Protein AF-0000000069438037 (afdb_homodimer)

Organism: Mycobacteroides abscessus (strain ATCC 19977 / DSM 44196 / CCUG 20993 / CIP 104536 / JCM 13569 / NCTC 13031 / TMC 1543 / L948) (NCBI:txid561007)

Solvent-accessible surface area (backbone atoms only — not comparable to full-atom values): 16431 Å² total; per-residue (Å²): 103,78,46,82,30,70,74,42,92,82,50,77,79,61,79,45,65,60,56,28,19,25,34,48,41,47,54,96,85,61,23,38,46,33,33,23,32,57,89,77,62,33,44,37,61,40,42,45,70,56,54,90,79,44,31,59,65,50,34,21,38,50,28,32,30,61,48,34,34,32,39,51,43,81,75,47,63,47,28,39,40,18,44,48,49,29,33,38,37,36,75,87,68,52,21,30,26,41,33,34,38,35,28,35,38,43,72,76,47,70,55,85,43,71,33,93,63,35,75,45,73,44,78,36,51,71,86,54,51,82,77,49,62,47,53,68,73,55,49,50,54,53,48,52,52,75,61,64,60,88,60,52,46,81,68,104,78,47,82,32,70,74,44,93,82,50,77,78,61,79,45,64,57,54,26,21,26,35,48,41,48,54,97,85,63,23,38,46,33,33,21,32,58,89,77,63,32,42,37,60,40,42,44,70,55,54,89,77,44,32,60,65,52,32,21,39,51,28,32,30,63,48,33,35,32,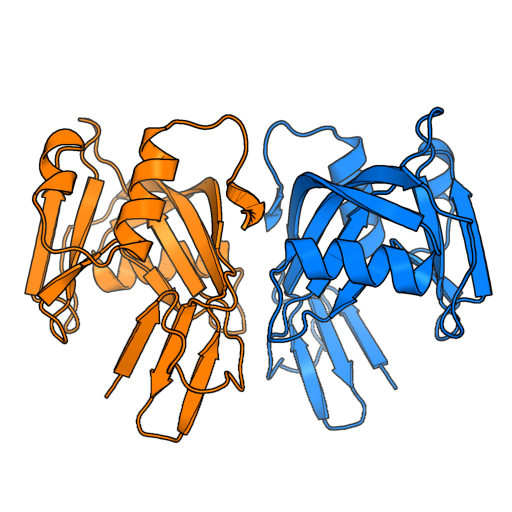40,52,43,82,75,47,62,46,28,38,44,17,43,50,50,29,33,39,36,36,74,88,68,51,22,30,24,41,32,36,36,35,29,34,39,43,72,76,47,69,54,85,43,71,32,92,62,36,75,45,73,44,79,35,52,71,86,54,53,81,76,50,62,48,54,68,72,57,50,51,52,53,48,54,50,74,63,64,60,88,58,51,45,81,62

Radius of gyration: 20.23 Å; Cα contacts (8 Å, |Δi|>4): 769; chains: 2; bounding box: 41×58×48 Å

Nearest PDB structures (foldseek):
  6m72-assembly1_A  TM=8.713E-01  e=3.059E-10  Mycolicibacterium smegmatis MC2 155
  5gg7-assembly1_A  TM=8.720E-01  e=6.846E-10  Mycolicibacterium smegmatis MC2 155
  5gg5-assembly1_A  TM=8.403E-01  e=1.085E-09  Mycolicibacterium smegmatis MC2 155
  3smd-assembly1_A  TM=8.538E-01  e=2.570E-08  Bacillus thuringiensis str. Al Hakam
  7sp3-assembly1_A  TM=7.487E-01  e=4.833E-06  Escherichia coli

pLDDT: mean 96.43, std 3.08, range [78.75, 98.94]

Secondary structure (DSSP, 8-state):
-EEEEES-TTPPPP-EE--EEEEE-B-TT-PEEEEEETTT--EE-SEEEPPTTS-HHHHHHHHHHHHH-EEEEEEEEEEEE--TTEEEEETTS-EEEP-EEEEEEEEEEE-----TTEEEEEEE-HHHHTTS-B-HHHHHHHHHHHTT-SS-EE-/-EEEEES-TTPPPP-EE--EEEEEEB-TT-PEEEEEETTT--EE-SEEEPPTTS-HHHHHHHHHHHHH-EEEEEEEEEEEE--TTEEEEETTS-EEEP-EEEEEEEEEEE-----TTEEEEEEE-HHHHTTS-B-HHHHHHHHHHHTT-SS-EE-

Structure (mmCIF, N/CA/C/O backbone):
data_AF-0000000069438037-model_v1
#
loop_
_entity.id
_entity.type
_entity.pdbx_description
1 polymer 'MutT/NUDIX-like protein'
#
loop_
_atom_site.group_PDB
_atom_site.id
_atom_site.type_symbol
_atom_site.label_atom_id
_atom_site.label_alt_id
_atom_site.label_comp_id
_atom_site.label_asym_id
_atom_site.label_entity_id
_atom_site.label_seq_id
_atom_site.pdbx_PDB_ins_code
_atom_site.Cartn_x
_atom_site.Cartn_y
_atom_site.Cartn_z
_atom_site.occupancy
_atom_site.B_iso_or_equiv
_atom_site.auth_seq_id
_atom_site.auth_comp_id
_atom_site.auth_asym_id
_atom_site.auth_atom_id
_atom_site.pdbx_PDB_model_num
ATOM 1 N N . MET A 1 1 ? -17.812 11.367 15.117 1 78.94 1 MET A N 1
ATOM 2 C CA . MET A 1 1 ? -16.703 11.281 16.047 1 78.94 1 MET A CA 1
ATOM 3 C C . MET A 1 1 ? -15.781 10.117 15.695 1 78.94 1 MET A C 1
ATOM 5 O O . MET A 1 1 ? -16.219 9.148 15.07 1 78.94 1 MET A O 1
ATOM 9 N N . ARG A 1 2 ? -14.555 10.352 15.859 1 86.69 2 ARG A N 1
ATOM 10 C CA . ARG A 1 2 ? -13.531 9.367 15.523 1 86.69 2 ARG A CA 1
ATOM 11 C C . ARG A 1 2 ? -12.664 9.039 16.734 1 86.69 2 ARG A C 1
ATOM 13 O O . ARG A 1 2 ? -12.242 9.938 17.469 1 86.69 2 ARG A O 1
ATOM 20 N N . THR A 1 3 ? -12.547 7.707 17.016 1 90.25 3 THR A N 1
ATOM 21 C CA . THR A 1 3 ? -11.703 7.25 18.109 1 90.25 3 THR A CA 1
ATOM 22 C C . THR A 1 3 ? -10.586 6.348 17.594 1 90.25 3 THR A C 1
ATOM 24 O O . THR A 1 3 ? -10.844 5.375 16.891 1 90.25 3 THR A O 1
ATOM 27 N N . ASP A 1 4 ? -9.359 6.645 17.969 1 92.31 4 ASP A N 1
ATOM 28 C CA . ASP A 1 4 ? -8.188 5.875 17.562 1 92.31 4 ASP A CA 1
ATOM 29 C C . ASP A 1 4 ? -7.785 4.879 18.656 1 92.31 4 ASP A C 1
ATOM 31 O O . ASP A 1 4 ? -7.633 5.25 19.812 1 92.31 4 ASP A O 1
ATOM 35 N N . TYR A 1 5 ? -7.656 3.631 18.281 1 94.38 5 TYR A N 1
ATOM 36 C CA . TYR A 1 5 ? -7.145 2.568 19.141 1 94.38 5 TYR A CA 1
ATOM 37 C C . TYR A 1 5 ? -5.824 2.023 18.609 1 94.38 5 TYR A C 1
ATOM 39 O O . TYR A 1 5 ? -5.77 1.508 17.484 1 94.38 5 TYR A O 1
ATOM 47 N N . TYR A 1 6 ? -4.855 2.18 19.344 1 94.81 6 TYR A N 1
ATOM 48 C CA . TYR A 1 6 ? -3.516 1.742 18.969 1 94.81 6 TYR A CA 1
ATOM 49 C C . TYR A 1 6 ? -2.99 0.687 19.922 1 94.81 6 TYR A C 1
ATOM 51 O O . TYR A 1 6 ? -2.629 1.003 21.062 1 94.81 6 TYR A O 1
ATOM 59 N N . ASN A 1 7 ? -2.953 -0.601 19.484 1 94.69 7 ASN A N 1
ATOM 60 C CA . ASN A 1 7 ? -2.557 -1.748 20.297 1 94.69 7 ASN A CA 1
ATOM 61 C C . ASN A 1 7 ? -3.348 -1.813 21.594 1 94.69 7 ASN A C 1
ATOM 63 O O . ASN A 1 7 ? -2.783 -2.09 22.656 1 94.69 7 ASN A O 1
ATOM 67 N N . ASP A 1 8 ? -4.578 -1.467 21.547 1 93.56 8 ASP A N 1
ATOM 68 C CA . ASP A 1 8 ? -5.527 -1.508 22.656 1 93.56 8 ASP A CA 1
ATOM 69 C C . ASP A 1 8 ? -6.312 -2.816 22.672 1 93.56 8 ASP A C 1
ATOM 71 O O . ASP A 1 8 ? -7.105 -3.074 21.75 1 93.56 8 ASP A O 1
ATOM 75 N N . PRO A 1 9 ? -6.109 -3.664 23.609 1 93.25 9 PRO A N 1
ATOM 76 C CA . PRO A 1 9 ? -6.793 -4.957 23.641 1 93.25 9 PRO A CA 1
ATOM 77 C C . PRO A 1 9 ? -8.312 -4.824 23.703 1 93.25 9 PRO A C 1
ATOM 79 O O . PRO A 1 9 ? -9.039 -5.789 23.438 1 93.25 9 PRO A O 1
ATOM 82 N N . ASN A 1 10 ? -8.828 -3.635 24.016 1 94.19 10 ASN A N 1
ATOM 83 C CA . ASN A 1 10 ? -10.266 -3.418 24.141 1 94.19 10 ASN A CA 1
ATOM 84 C C . ASN A 1 10 ? -10.836 -2.762 22.875 1 94.19 10 ASN A C 1
ATOM 86 O O . ASN A 1 10 ? -12 -2.377 22.859 1 94.19 10 ASN A O 1
ATOM 90 N N . ALA A 1 11 ? -9.969 -2.598 21.875 1 95.38 11 ALA A N 1
ATOM 91 C CA . ALA A 1 11 ? -10.43 -1.984 20.625 1 95.38 11 ALA A CA 1
ATOM 92 C C . ALA A 1 11 ? -11.539 -2.816 19.984 1 95.38 11 ALA A C 1
ATOM 94 O O . ALA A 1 11 ? -11.516 -4.047 20.047 1 95.38 11 ALA A O 1
ATOM 95 N N . PRO A 1 12 ? -12.492 -2.189 19.422 1 96.06 12 PRO A N 1
ATOM 96 C CA . PRO A 1 12 ? -13.5 -2.945 18.672 1 96.06 12 PRO A CA 1
ATOM 97 C C . PRO A 1 12 ? -12.906 -3.672 17.469 1 96.06 12 PRO A C 1
ATOM 99 O O . PRO A 1 12 ? -11.836 -3.295 16.984 1 96.06 12 PRO A O 1
ATOM 102 N N . ALA A 1 13 ? -13.641 -4.711 17.047 1 95.88 13 ALA A N 1
ATOM 103 C CA . ALA A 1 13 ? -13.195 -5.473 15.875 1 95.88 13 ALA A CA 1
ATOM 104 C C . ALA A 1 13 ? -13.344 -4.656 14.594 1 95.88 13 ALA A C 1
ATOM 106 O O . ALA A 1 13 ? -14.406 -4.078 14.344 1 95.88 13 ALA A O 1
ATOM 107 N N . PRO A 1 14 ? -12.273 -4.555 13.812 1 97.19 14 PRO A N 1
ATOM 108 C CA . PRO A 1 14 ? -12.414 -3.842 12.539 1 97.19 14 PRO A CA 1
ATOM 109 C C . PRO A 1 14 ? -13.352 -4.551 11.562 1 97.19 14 PRO A C 1
ATOM 111 O O . PRO A 1 14 ? -13.477 -5.777 11.602 1 97.19 14 PRO A O 1
ATOM 114 N N . ASN A 1 15 ? -14.031 -3.707 10.695 1 96.19 15 ASN A N 1
ATOM 115 C CA . ASN A 1 15 ? -14.922 -4.273 9.695 1 96.19 15 ASN A CA 1
ATOM 116 C C . ASN A 1 15 ? -14.656 -3.688 8.305 1 96.19 15 ASN A C 1
ATOM 118 O O . ASN A 1 15 ? -15.422 -3.924 7.371 1 96.19 15 ASN A O 1
ATOM 122 N N . SER A 1 16 ? -13.562 -2.891 8.211 1 95.88 16 SER A N 1
ATOM 123 C CA . SER A 1 16 ? -13.211 -2.314 6.922 1 95.88 16 SER A CA 1
ATOM 124 C C . SER A 1 16 ? -11.727 -1.951 6.867 1 95.88 16 SER A C 1
ATOM 126 O O . SER A 1 16 ? -11.07 -1.848 7.902 1 95.88 16 SER A O 1
ATOM 128 N N . VAL A 1 17 ? -11.227 -1.901 5.738 1 96.94 17 VAL A N 1
ATOM 129 C CA . VAL A 1 17 ? -9.883 -1.399 5.445 1 96.94 17 VAL A CA 1
ATOM 130 C C . VAL A 1 17 ? -9.953 -0.37 4.316 1 96.94 17 VAL A C 1
ATOM 132 O O . VAL A 1 17 ? -10.453 -0.666 3.229 1 96.94 17 VAL A O 1
ATOM 135 N N . VAL A 1 18 ? -9.531 0.828 4.621 1 95.38 18 VAL A N 1
ATOM 136 C CA . VAL A 1 18 ? -9.516 1.903 3.633 1 95.38 18 VAL A CA 1
ATOM 137 C C . VAL A 1 18 ? -8.094 2.459 3.502 1 95.38 18 VAL A C 1
ATOM 139 O O . VAL A 1 18 ? -7.559 3.031 4.453 1 95.38 18 VAL A O 1
ATOM 142 N N . PRO A 1 19 ? -7.512 2.291 2.279 1 98.31 19 PRO A N 1
ATOM 143 C CA . PRO A 1 19 ? -6.168 2.85 2.115 1 98.31 19 PRO A CA 1
ATOM 144 C C . PRO A 1 19 ? -6.133 4.367 2.275 1 98.31 19 PRO A C 1
ATOM 146 O O . PRO A 1 19 ? -7.098 5.051 1.916 1 98.31 19 PRO A O 1
ATOM 149 N N . SER A 1 20 ? -5.055 4.836 2.822 1 98.44 20 SER A N 1
ATOM 150 C CA . SER A 1 20 ? -4.773 6.262 2.934 1 98.44 20 SER A CA 1
ATOM 151 C C . SER A 1 20 ? -3.311 6.562 2.617 1 98.44 20 SER A C 1
ATOM 153 O O . SER A 1 20 ? -2.5 5.645 2.469 1 98.44 20 SER A O 1
ATOM 155 N N . ALA A 1 21 ? -3.02 7.797 2.428 1 98.75 21 ALA A N 1
ATOM 156 C CA . ALA A 1 21 ? -1.65 8.234 2.172 1 98.75 21 ALA A CA 1
ATOM 157 C C . ALA A 1 21 ? -1.307 9.469 3.002 1 98.75 21 ALA A C 1
ATOM 159 O O . ALA A 1 21 ? -2.18 10.289 3.303 1 98.75 21 ALA A O 1
ATOM 160 N N . SER A 1 22 ? -0.15 9.555 3.406 1 98.75 22 SER A N 1
ATOM 161 C CA . SER A 1 22 ? 0.453 10.742 4 1 98.75 22 SER A CA 1
ATOM 162 C C . SER A 1 22 ? 1.789 11.07 3.342 1 98.75 22 SER A C 1
ATOM 164 O O . SER A 1 22 ? 2.303 10.289 2.541 1 98.75 22 SER A O 1
ATOM 166 N N . ALA A 1 23 ? 2.326 12.227 3.664 1 98.88 23 ALA A N 1
ATOM 167 C CA . ALA A 1 23 ? 3.529 12.672 2.967 1 98.88 23 ALA A CA 1
ATOM 168 C C . ALA A 1 23 ? 4.465 13.414 3.912 1 98.88 23 ALA A C 1
ATOM 170 O O . ALA A 1 23 ? 4.02 14.227 4.73 1 98.88 23 ALA A O 1
ATOM 171 N N . ILE A 1 24 ? 5.703 13.102 3.799 1 98.88 24 ILE A N 1
ATOM 172 C CA . ILE A 1 24 ? 6.773 13.938 4.332 1 98.88 24 ILE A CA 1
ATOM 173 C C . ILE A 1 24 ? 7.074 15.07 3.359 1 98.88 24 ILE A C 1
ATOM 175 O O . ILE A 1 24 ? 7.406 14.828 2.197 1 98.88 24 ILE A O 1
ATOM 179 N N . VAL A 1 25 ? 6.902 16.25 3.773 1 98.88 25 VAL A N 1
ATOM 180 C CA . VAL A 1 25 ? 7.266 17.438 3.021 1 98.88 25 VAL A CA 1
ATOM 181 C C . VAL A 1 25 ? 8.375 18.188 3.748 1 98.88 25 VAL A C 1
ATOM 183 O O . VAL A 1 25 ? 8.227 18.562 4.914 1 98.88 25 VAL A O 1
ATOM 186 N N . THR A 1 26 ? 9.469 18.391 3.072 1 98.44 26 THR A N 1
ATOM 187 C CA . THR A 1 26 ? 10.609 19.047 3.711 1 98.44 26 THR A CA 1
ATOM 188 C C . THR A 1 26 ? 10.984 20.312 2.973 1 98.44 26 THR A C 1
ATOM 190 O O . THR A 1 26 ? 10.75 20.438 1.769 1 98.44 26 THR A O 1
ATOM 193 N N . ASP A 1 27 ? 11.484 21.281 3.717 1 97.38 27 ASP A N 1
ATOM 194 C CA . ASP A 1 27 ? 12.039 22.469 3.074 1 97.38 27 ASP A CA 1
ATOM 195 C C . ASP A 1 27 ? 13.547 22.328 2.881 1 97.38 27 ASP A C 1
ATOM 197 O O . ASP A 1 27 ? 14.117 21.25 3.107 1 97.38 27 ASP A O 1
ATOM 201 N N . GLU A 1 28 ? 14.156 23.391 2.465 1 95.81 28 GLU A N 1
ATOM 202 C CA . GLU A 1 28 ? 15.562 23.375 2.092 1 95.81 28 GLU A CA 1
ATOM 203 C C . GLU A 1 28 ? 16.453 23.156 3.314 1 95.81 28 GLU A C 1
ATOM 205 O O . GLU A 1 28 ? 17.609 22.734 3.184 1 95.81 28 GLU A O 1
ATOM 210 N N . GLN A 1 29 ? 15.938 23.438 4.48 1 96.06 29 GLN A N 1
ATOM 211 C CA . GLN A 1 29 ? 16.719 23.297 5.707 1 96.06 29 GLN A CA 1
ATOM 212 C C . GLN A 1 29 ? 16.5 21.938 6.348 1 96.06 29 GLN A C 1
ATOM 214 O O . GLN A 1 29 ? 17.078 21.641 7.406 1 96.06 29 GLN A O 1
ATOM 219 N N . GLY A 1 30 ? 15.656 21.109 5.734 1 96.25 30 GLY A N 1
ATOM 220 C CA . GLY A 1 30 ? 15.406 19.781 6.27 1 96.25 30 GLY A CA 1
ATOM 221 C C . GLY A 1 30 ? 14.297 19.766 7.305 1 96.25 30 GLY A C 1
ATOM 222 O O . GLY A 1 30 ? 14.07 18.734 7.953 1 96.25 30 GLY A O 1
ATOM 223 N N . ARG A 1 31 ? 13.57 20.891 7.508 1 98.5 31 ARG A N 1
ATOM 224 C CA . ARG A 1 31 ? 12.422 20.891 8.406 1 98.5 31 ARG A CA 1
ATOM 225 C C . ARG A 1 31 ? 11.234 20.172 7.773 1 98.5 31 ARG A C 1
ATOM 227 O O . ARG A 1 31 ? 11.062 20.219 6.555 1 98.5 31 ARG A O 1
ATOM 234 N N . ILE A 1 32 ? 10.461 19.547 8.625 1 98.81 32 ILE A N 1
ATOM 235 C CA . ILE A 1 32 ? 9.312 18.766 8.18 1 98.81 32 ILE A CA 1
ATOM 236 C C . ILE A 1 32 ? 8.031 19.578 8.391 1 98.81 32 ILE A C 1
ATOM 238 O O . ILE A 1 32 ? 7.82 20.141 9.469 1 98.81 32 ILE A O 1
ATOM 242 N N . LEU A 1 33 ? 7.191 19.641 7.352 1 98.81 33 LEU A N 1
ATOM 243 C CA . LEU A 1 33 ? 5.914 20.344 7.449 1 98.81 33 LEU A CA 1
ATOM 244 C C . LEU A 1 33 ? 4.895 19.516 8.219 1 98.81 33 LEU A C 1
ATOM 246 O O . LEU A 1 33 ? 4.625 18.359 7.852 1 98.81 33 LEU A O 1
ATOM 250 N N . LEU A 1 34 ? 4.391 20.078 9.297 1 98.69 34 LEU A N 1
ATOM 251 C CA . LEU A 1 34 ? 3.348 19.438 10.102 1 98.69 34 LEU A CA 1
ATOM 252 C C . LEU A 1 34 ? 2.111 20.328 10.172 1 98.69 34 LEU A C 1
ATOM 254 O O . LEU A 1 34 ? 2.213 21.562 10.062 1 98.69 34 LEU A O 1
ATOM 258 N N . ILE A 1 35 ? 1.004 19.719 10.266 1 98.44 35 ILE A N 1
ATOM 259 C CA . ILE A 1 35 ? -0.249 20.422 10.5 1 98.44 35 ILE A CA 1
ATOM 260 C C . ILE A 1 35 ? -0.824 20.016 11.859 1 98.44 35 ILE A C 1
ATOM 262 O O . ILE A 1 35 ? -0.596 18.891 12.32 1 98.44 35 ILE A O 1
ATOM 266 N N . LYS A 1 36 ? -1.523 20.938 12.477 1 97.56 36 LYS A N 1
ATOM 267 C CA . LYS A 1 36 ? -2.24 20.656 13.719 1 97.56 36 LYS A CA 1
ATOM 268 C C . LYS A 1 36 ? -3.734 20.484 13.461 1 97.56 36 LYS A C 1
ATOM 270 O O . LYS A 1 36 ? -4.398 21.406 12.992 1 97.56 36 LYS A O 1
ATOM 275 N N . ARG A 1 37 ? -4.219 19.328 13.781 1 92.5 37 ARG A N 1
ATOM 276 C CA . ARG A 1 37 ? -5.605 19 13.461 1 92.5 37 ARG A CA 1
ATOM 277 C C . ARG A 1 37 ? -6.57 19.766 14.375 1 92.5 37 ARG A C 1
ATOM 279 O O . ARG A 1 37 ? -6.32 19.891 15.57 1 92.5 37 ARG A O 1
ATOM 286 N N . ARG A 1 38 ? -7.633 20.203 13.797 1 91 38 ARG A N 1
ATOM 287 C CA . ARG A 1 38 ? -8.641 20.953 14.547 1 91 38 ARG A CA 1
ATOM 288 C C . ARG A 1 38 ? -9.43 20.031 15.477 1 91 38 ARG A C 1
ATOM 290 O O . ARG A 1 38 ? -9.766 20.422 16.594 1 91 38 ARG A O 1
ATOM 297 N N . ASP A 1 39 ? -9.617 18.828 15.102 1 86.81 39 ASP A N 1
ATOM 298 C CA . ASP A 1 39 ? -10.539 17.938 15.812 1 86.81 39 ASP A CA 1
ATOM 299 C C . ASP A 1 39 ? -9.875 17.328 17.047 1 86.81 39 ASP A C 1
ATOM 301 O O . ASP A 1 39 ? -10.555 16.891 17.969 1 86.81 39 ASP A O 1
ATOM 305 N N . ASN A 1 40 ? -8.555 17.266 17.141 1 88.5 40 ASN A N 1
ATOM 306 C CA . ASN A 1 40 ? -7.938 16.625 18.312 1 88.5 40 ASN A CA 1
ATOM 307 C C . ASN A 1 40 ? -6.699 17.391 18.781 1 88.5 40 ASN A C 1
ATOM 309 O O . ASN A 1 40 ? -6.055 16.984 19.75 1 88.5 40 ASN A O 1
ATOM 313 N N . THR A 1 41 ? -6.18 18.328 18.016 1 92.06 41 THR A N 1
ATOM 314 C CA . THR A 1 41 ? -5.117 19.281 18.344 1 92.06 41 THR A CA 1
ATOM 315 C C . THR A 1 41 ? -3.75 18.609 18.25 1 92.06 41 THR A C 1
ATOM 317 O O . THR A 1 41 ? -2.768 19.125 18.781 1 92.06 41 THR A O 1
ATOM 320 N N . LEU A 1 42 ? -3.715 17.406 17.734 1 96.12 42 LEU A N 1
ATOM 321 C CA . LEU A 1 42 ? -2.441 16.719 17.562 1 96.12 42 LEU A CA 1
ATOM 322 C C . LEU A 1 42 ? -1.763 17.156 16.266 1 96.12 42 LEU A C 1
ATOM 324 O O . LEU A 1 42 ? -2.434 17.375 15.25 1 96.12 42 LEU A O 1
ATOM 328 N N . TRP A 1 43 ? -0.47 17.234 16.328 1 98.06 43 TRP A N 1
ATOM 329 C CA . TRP A 1 43 ? 0.331 17.453 15.133 1 98.06 43 TRP A CA 1
ATOM 330 C C . TRP A 1 43 ? 0.425 16.188 14.297 1 98.06 43 TRP A C 1
ATOM 332 O O . TRP A 1 43 ? 0.546 15.086 14.836 1 98.06 43 TRP A O 1
ATOM 342 N N . ALA A 1 44 ? 0.355 16.375 13.016 1 98 44 ALA A N 1
ATOM 343 C CA . ALA A 1 44 ? 0.397 15.234 12.102 1 98 44 ALA A CA 1
ATOM 344 C C . ALA A 1 44 ? 1.004 15.625 10.758 1 98 44 ALA A C 1
ATOM 346 O O . ALA A 1 44 ? 1.148 16.812 10.461 1 98 44 ALA A O 1
ATOM 347 N N . LEU A 1 45 ? 1.446 14.656 10.031 1 98.69 45 LEU A N 1
ATOM 348 C CA . LEU A 1 45 ? 1.776 14.836 8.617 1 98.69 45 LEU A CA 1
ATOM 349 C C . LEU A 1 45 ? 0.52 15.094 7.797 1 98.69 45 LEU A C 1
ATOM 351 O O . LEU A 1 45 ? -0.555 14.578 8.117 1 98.69 45 LEU A O 1
ATOM 355 N N . PRO A 1 46 ? 0.645 15.914 6.711 1 98.62 46 PRO A N 1
ATOM 356 C CA . PRO A 1 46 ? -0.499 15.984 5.797 1 98.62 46 PRO A CA 1
ATOM 357 C C . PRO A 1 46 ? -0.819 14.641 5.148 1 98.62 46 PRO A C 1
ATOM 359 O O . PRO A 1 46 ? 0.092 13.867 4.844 1 98.62 46 PRO A O 1
ATOM 362 N N . GLY A 1 47 ? -2.037 14.32 4.977 1 98 47 GLY A N 1
ATOM 363 C CA . GLY A 1 47 ? -2.498 13.07 4.398 1 98 47 GLY A CA 1
ATOM 364 C C . GLY A 1 47 ? -4 12.891 4.492 1 98 47 GLY A C 1
ATOM 365 O O . GLY A 1 47 ? -4.711 13.766 4.984 1 98 47 GLY A O 1
ATOM 366 N N . GLY A 1 48 ? -4.469 11.758 3.971 1 97.25 48 GLY A N 1
ATOM 367 C CA . GLY A 1 48 ? -5.898 11.484 3.977 1 97.25 48 GLY A CA 1
ATOM 368 C C . GLY A 1 48 ? -6.266 10.219 3.232 1 97.25 48 GLY A C 1
ATOM 369 O O . GLY A 1 48 ? -5.387 9.445 2.84 1 97.25 48 GLY A O 1
ATOM 370 N N . GLY A 1 49 ? -7.516 10.047 3.113 1 97.12 49 GLY A N 1
ATOM 371 C CA . GLY A 1 49 ? -8.039 8.828 2.508 1 97.12 49 GLY A CA 1
ATOM 372 C C . GLY A 1 49 ? -7.832 8.773 1.006 1 97.12 49 GLY A C 1
ATOM 373 O O . GLY A 1 49 ? -7.848 9.812 0.335 1 97.12 49 GLY A O 1
ATOM 374 N N . HIS A 1 50 ? -7.68 7.508 0.501 1 98.31 50 HIS A N 1
ATOM 375 C CA . HIS A 1 50 ? -7.562 7.242 -0.929 1 98.31 50 HIS A CA 1
ATOM 376 C C . HIS A 1 50 ? -8.906 7.41 -1.63 1 98.31 50 HIS A C 1
ATOM 378 O O . HIS A 1 50 ? -9.922 6.883 -1.166 1 98.31 50 HIS A O 1
ATOM 384 N N . ASP A 1 51 ? -8.945 8.188 -2.74 1 97.75 51 ASP A N 1
ATOM 385 C CA . ASP A 1 51 ? -10.148 8.305 -3.561 1 97.75 51 ASP A CA 1
ATOM 386 C C . ASP A 1 51 ? -10.078 7.371 -4.77 1 97.75 51 ASP A C 1
ATOM 388 O O . ASP A 1 51 ? -9.047 7.293 -5.441 1 97.75 51 ASP A O 1
ATOM 392 N N . ILE A 1 52 ? -11.141 6.734 -4.973 1 97.62 52 ILE A N 1
ATOM 393 C CA . ILE A 1 52 ? -11.242 5.973 -6.211 1 97.62 52 ILE A CA 1
ATOM 394 C C . ILE A 1 52 ? -11.008 6.891 -7.406 1 97.62 52 ILE A C 1
ATOM 396 O O . ILE A 1 52 ? -11.484 8.023 -7.434 1 97.62 52 ILE A O 1
ATOM 400 N N . GLY A 1 53 ? -10.258 6.391 -8.414 1 97.25 53 GLY A N 1
ATOM 401 C CA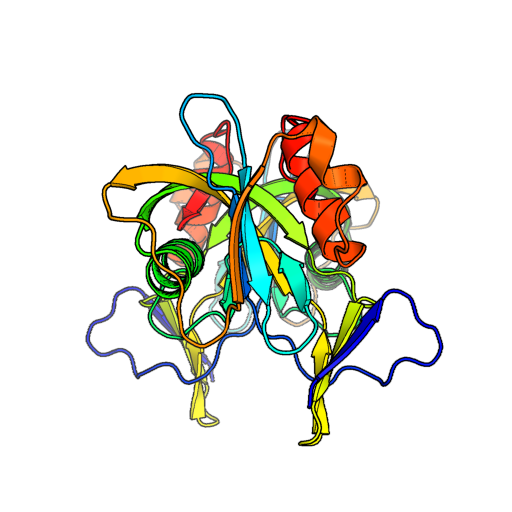 . GLY A 1 53 ? -10.008 7.176 -9.617 1 97.25 53 GLY A CA 1
ATOM 402 C C . GLY A 1 53 ? -8.617 7.781 -9.656 1 97.25 53 GLY A C 1
ATOM 403 O O . GLY A 1 53 ? -8.234 8.414 -10.641 1 97.25 53 GLY A O 1
ATOM 404 N N . GLU A 1 54 ? -7.844 7.566 -8.602 1 98.06 54 GLU A N 1
ATOM 405 C CA . GLU A 1 54 ? -6.477 8.078 -8.555 1 98.06 54 GLU A CA 1
ATOM 406 C C . GLU A 1 54 ? -5.5 7.008 -8.078 1 98.06 54 GLU A C 1
ATOM 408 O O . GLU A 1 54 ? -5.918 5.965 -7.566 1 98.06 54 GLU A O 1
ATOM 413 N N . THR A 1 55 ? -4.191 7.23 -8.297 1 98.44 55 THR A N 1
ATOM 414 C CA . THR A 1 55 ? -3.176 6.395 -7.668 1 98.44 55 THR A CA 1
ATOM 415 C C . THR A 1 55 ? -2.988 6.785 -6.207 1 98.44 55 THR A C 1
ATOM 417 O O . THR A 1 55 ? -3.377 7.883 -5.797 1 98.44 55 THR A O 1
ATOM 420 N N . ILE A 1 56 ? -2.4 5.895 -5.438 1 98.75 56 ILE A N 1
ATOM 421 C CA . ILE A 1 56 ? -2.16 6.199 -4.031 1 98.75 56 ILE A CA 1
ATOM 422 C C . ILE A 1 56 ? -1.119 7.312 -3.918 1 98.75 56 ILE A C 1
ATOM 424 O O . ILE A 1 56 ? -1.185 8.141 -3.006 1 98.75 56 ILE A O 1
ATOM 428 N N . ALA A 1 57 ? -0.193 7.402 -4.848 1 98.69 57 ALA A N 1
ATOM 429 C CA . ALA A 1 57 ? 0.759 8.508 -4.883 1 98.69 57 ALA A CA 1
ATOM 430 C C . ALA A 1 57 ? 0.051 9.836 -5.148 1 98.69 57 ALA A C 1
ATOM 432 O O . ALA A 1 57 ? 0.348 10.844 -4.504 1 98.69 57 ALA A O 1
ATOM 433 N N . ASP A 1 58 ? -0.917 9.82 -6.059 1 98.62 58 ASP A N 1
ATOM 434 C CA . ASP A 1 58 ? -1.693 11.023 -6.348 1 98.62 58 ASP A CA 1
ATOM 435 C C . ASP A 1 58 ? -2.521 11.445 -5.133 1 98.62 58 ASP A C 1
ATOM 437 O O . ASP A 1 58 ? -2.754 12.641 -4.918 1 98.62 58 ASP A O 1
ATOM 441 N N . THR A 1 59 ? -2.998 10.469 -4.367 1 98.81 59 THR A N 1
ATOM 442 C CA . THR A 1 59 ? -3.688 10.789 -3.123 1 98.81 59 THR A CA 1
ATOM 443 C C . THR A 1 59 ? -2.811 11.656 -2.227 1 98.81 59 THR A C 1
ATOM 445 O O . THR A 1 59 ? -3.262 12.688 -1.714 1 98.81 59 THR A O 1
ATOM 448 N N . ALA A 1 60 ? -1.545 11.266 -2.053 1 98.81 60 ALA A N 1
ATOM 449 C CA . ALA A 1 60 ? -0.62 12.023 -1.216 1 98.81 60 ALA A CA 1
ATOM 450 C C . ALA A 1 60 ? -0.451 13.453 -1.737 1 98.81 60 ALA A C 1
ATOM 452 O O . ALA A 1 60 ? -0.533 14.414 -0.97 1 98.81 60 ALA A O 1
ATOM 453 N N . VAL A 1 61 ? -0.278 13.539 -3.033 1 98.88 61 VAL A N 1
ATOM 454 C CA . VAL A 1 61 ? -0.053 14.828 -3.664 1 98.88 61 VAL A CA 1
ATOM 455 C C . VAL A 1 61 ? -1.284 15.719 -3.48 1 98.88 61 VAL A C 1
ATOM 457 O O . VAL A 1 61 ? -1.166 16.875 -3.092 1 98.88 61 VAL A O 1
ATOM 460 N N . ARG A 1 62 ? -2.459 15.18 -3.773 1 98.75 62 ARG A N 1
ATOM 461 C CA . ARG A 1 62 ? -3.707 15.922 -3.637 1 98.75 62 ARG A CA 1
ATOM 462 C C . ARG A 1 62 ? -3.916 16.375 -2.199 1 98.75 62 ARG A C 1
ATOM 464 O O . ARG A 1 62 ? -4.254 17.547 -1.955 1 98.75 62 ARG A O 1
ATOM 471 N N . GLU A 1 63 ? -3.732 15.492 -1.214 1 98.56 63 GLU A N 1
ATOM 472 C CA . GLU A 1 63 ? -3.951 15.812 0.193 1 98.56 63 GLU A CA 1
ATOM 473 C C . GLU A 1 63 ? -2.994 16.906 0.664 1 98.56 63 GLU A C 1
ATOM 475 O O . GLU A 1 63 ? -3.373 17.766 1.456 1 98.56 63 GLU A O 1
ATOM 480 N N . VAL A 1 64 ? -1.711 16.859 0.222 1 98.75 64 VAL A N 1
ATOM 481 C CA . VAL A 1 64 ? -0.758 17.906 0.576 1 98.75 64 VAL A CA 1
ATOM 482 C C . VAL A 1 64 ? -1.242 19.25 0.037 1 98.75 64 VAL A C 1
ATOM 484 O O . VAL A 1 64 ? -1.234 20.25 0.755 1 98.75 64 VAL A O 1
ATOM 487 N N . LYS A 1 65 ? -1.672 19.203 -1.222 1 98.75 65 LYS A N 1
ATOM 488 C CA . LYS A 1 65 ? -2.178 20.438 -1.817 1 98.75 65 LYS A CA 1
ATOM 489 C C . LYS A 1 65 ? -3.377 20.969 -1.039 1 98.75 65 LYS A C 1
ATOM 491 O O . LYS A 1 65 ? -3.424 22.156 -0.699 1 98.75 65 LYS A O 1
ATOM 496 N N . GLU A 1 66 ? -4.324 20.141 -0.737 1 98.38 66 GLU A N 1
ATOM 497 C CA . GLU A 1 66 ? -5.559 20.531 -0.062 1 98.38 66 GLU A CA 1
ATOM 498 C C . GLU A 1 66 ? -5.277 21.062 1.346 1 98.38 66 GLU A C 1
ATOM 500 O O . GLU A 1 66 ? -5.879 22.031 1.784 1 98.38 66 GLU A O 1
ATOM 505 N N . GLU A 1 67 ? -4.355 20.406 2.094 1 98.31 67 GLU A N 1
ATOM 506 C CA . GLU A 1 67 ? -4.191 20.672 3.521 1 98.31 67 GLU A CA 1
ATOM 507 C C . GLU A 1 67 ? -3.127 21.734 3.766 1 98.31 67 GLU A C 1
ATOM 509 O O . GLU A 1 67 ? -3.082 22.344 4.84 1 98.31 67 GLU A O 1
ATOM 514 N N . THR A 1 68 ? -2.193 22 2.729 1 98.5 68 THR A N 1
ATOM 515 C CA . THR A 1 68 ? -1.054 22.859 3.037 1 98.5 68 THR A CA 1
ATOM 516 C C . THR A 1 68 ? -0.865 23.922 1.957 1 98.5 68 THR A C 1
ATOM 518 O O . THR A 1 68 ? -0.113 24.875 2.145 1 98.5 68 THR A O 1
ATOM 521 N N . GLY A 1 69 ? -1.498 23.75 0.78 1 98.5 69 GLY A N 1
ATOM 522 C CA . GLY A 1 69 ? -1.348 24.672 -0.327 1 98.5 69 GLY A CA 1
ATOM 523 C C . GLY A 1 69 ? -0.137 24.375 -1.193 1 98.5 69 GLY A C 1
ATOM 524 O O . GLY A 1 69 ? 0.036 24.984 -2.254 1 98.5 69 GLY A O 1
ATOM 525 N N . LEU A 1 70 ? 0.684 23.438 -0.887 1 98.69 70 LEU A N 1
ATOM 526 C CA . LEU A 1 70 ? 1.94 23.188 -1.59 1 98.69 70 LEU A CA 1
ATOM 527 C C . LEU A 1 70 ? 1.754 22.156 -2.697 1 98.69 70 LEU A C 1
ATOM 529 O O . LEU A 1 70 ? 1 21.203 -2.537 1 98.69 70 LEU A O 1
ATOM 533 N N . ASP A 1 71 ? 2.43 22.359 -3.807 1 98.81 71 ASP A N 1
ATOM 534 C CA . ASP A 1 71 ? 2.59 21.375 -4.871 1 98.81 71 ASP A CA 1
ATOM 535 C C . ASP A 1 71 ? 3.834 20.516 -4.645 1 98.81 71 ASP A C 1
ATOM 537 O O . ASP A 1 71 ? 4.93 21.047 -4.457 1 98.81 71 ASP A O 1
ATOM 541 N N . VAL A 1 72 ? 3.594 19.234 -4.645 1 98.88 72 VAL A N 1
ATOM 542 C CA . VAL A 1 72 ? 4.734 18.359 -4.387 1 98.88 72 VAL A CA 1
ATOM 543 C C . VAL A 1 72 ? 4.785 17.25 -5.434 1 98.88 72 VAL A C 1
ATOM 545 O O . VAL A 1 72 ? 3.816 17.031 -6.164 1 98.88 72 VAL A O 1
ATOM 548 N N . GLU A 1 73 ? 5.906 16.625 -5.52 1 98.69 73 GLU A N 1
ATOM 549 C CA . GLU A 1 73 ? 6.09 15.375 -6.25 1 98.69 73 GLU A CA 1
ATOM 550 C C . GLU A 1 73 ? 6.594 14.266 -5.328 1 98.69 73 GLU A C 1
ATOM 552 O O . GLU A 1 73 ? 7.438 14.516 -4.461 1 98.69 73 GLU A O 1
ATOM 557 N N . VAL A 1 74 ? 6.02 13.094 -5.496 1 98.69 74 VAL A N 1
ATOM 558 C CA . VAL A 1 74 ? 6.465 11.938 -4.727 1 98.69 74 VAL A CA 1
ATOM 559 C C . VAL A 1 74 ? 7.852 11.508 -5.191 1 98.69 74 VAL A C 1
ATOM 561 O O . VAL A 1 74 ? 8.094 11.352 -6.391 1 98.69 74 VAL A O 1
ATOM 564 N N . THR A 1 75 ? 8.781 11.266 -4.234 1 97.81 75 THR A N 1
ATOM 565 C CA . THR A 1 75 ? 10.148 10.898 -4.586 1 97.81 75 THR A CA 1
ATOM 566 C C . THR A 1 75 ? 10.492 9.523 -4.023 1 97.81 75 THR A C 1
ATOM 568 O O . THR A 1 75 ? 11.539 8.961 -4.352 1 97.81 75 THR A O 1
ATOM 571 N N . GLY A 1 76 ? 9.664 8.992 -3.16 1 97.88 76 GLY A N 1
ATOM 572 C CA . GLY A 1 76 ? 9.93 7.688 -2.576 1 97.88 76 GLY A CA 1
ATOM 573 C C . GLY A 1 76 ? 8.859 7.246 -1.594 1 97.88 76 GLY A C 1
ATOM 574 O O . GLY A 1 76 ? 7.918 7.988 -1.321 1 97.88 76 GLY A O 1
ATOM 575 N N . LEU A 1 77 ? 8.992 6.012 -1.146 1 98.75 77 LEU A N 1
ATOM 576 C CA . LEU A 1 77 ? 8.117 5.406 -0.145 1 98.75 77 LEU A CA 1
ATOM 577 C C . LEU A 1 77 ? 8.875 5.18 1.163 1 98.75 77 LEU A C 1
ATOM 579 O O . LEU A 1 77 ? 9.914 4.52 1.179 1 98.75 77 LEU A O 1
ATOM 583 N N . VAL A 1 78 ? 8.328 5.762 2.217 1 98.69 78 VAL A N 1
ATOM 584 C CA . VAL A 1 78 ? 8.953 5.617 3.525 1 98.69 78 VAL A CA 1
ATOM 585 C C . VAL A 1 78 ? 8.508 4.309 4.172 1 98.69 78 VAL A C 1
ATOM 587 O O . VAL A 1 78 ? 9.305 3.613 4.801 1 98.69 78 VAL A O 1
ATOM 590 N N . GLY A 1 79 ? 7.219 4.02 3.988 1 98.75 79 GLY A N 1
ATOM 591 C CA . GLY A 1 79 ? 6.73 2.783 4.582 1 98.75 79 GLY A CA 1
ATOM 592 C C . GLY A 1 79 ? 5.277 2.5 4.262 1 98.75 79 GLY A C 1
ATOM 593 O O . GLY A 1 79 ? 4.574 3.361 3.727 1 98.75 79 GLY A O 1
ATOM 594 N N . VAL A 1 80 ? 4.926 1.297 4.508 1 98.75 80 VAL A N 1
ATOM 595 C CA . VAL A 1 80 ? 3.555 0.794 4.488 1 98.75 80 VAL A CA 1
ATOM 596 C C . VAL A 1 80 ? 3.129 0.395 5.898 1 98.75 80 VAL A C 1
ATOM 598 O O . VAL A 1 80 ? 3.799 -0.409 6.551 1 98.75 80 VAL A O 1
ATOM 601 N N . TYR A 1 81 ? 2.074 0.968 6.363 1 98.56 81 TYR A N 1
ATOM 602 C CA . TYR A 1 81 ? 1.611 0.765 7.73 1 98.56 81 TYR A CA 1
ATOM 603 C C . TYR A 1 81 ? 0.229 0.123 7.75 1 98.56 81 TYR A C 1
ATOM 605 O O . TYR A 1 81 ? -0.771 0.776 7.441 1 98.56 81 TYR A O 1
ATOM 613 N N . THR A 1 82 ? 0.209 -1.18 8.188 1 98.31 82 THR A N 1
ATOM 614 C CA . THR A 1 82 ? -1.022 -1.955 8.094 1 98.31 82 THR A CA 1
ATOM 615 C C . THR A 1 82 ? -1.258 -2.754 9.375 1 98.31 82 THR A C 1
ATOM 617 O O . THR A 1 82 ? -1.871 -3.822 9.344 1 98.31 82 THR A O 1
ATOM 620 N N . ASN A 1 83 ? -0.79 -2.268 10.461 1 97.06 83 ASN A N 1
ATOM 621 C CA . ASN A 1 83 ? -0.948 -2.898 11.773 1 97.06 83 ASN A CA 1
ATOM 622 C C . ASN A 1 83 ? -2.416 -3.17 12.086 1 97.06 83 ASN A C 1
ATOM 624 O O . ASN A 1 83 ? -3.207 -2.236 12.234 1 97.06 83 ASN A O 1
ATOM 628 N N . PRO A 1 84 ? -2.766 -4.48 12.227 1 96.88 84 PRO A N 1
ATOM 629 C CA . PRO A 1 84 ? -4.168 -4.801 12.5 1 96.88 84 PRO A CA 1
ATOM 630 C C . PRO A 1 84 ? -4.625 -4.332 13.883 1 96.88 84 PRO A C 1
ATOM 632 O O . PRO A 1 84 ? -5.824 -4.309 14.164 1 96.88 84 PRO A O 1
ATOM 635 N N . HIS A 1 85 ? -3.707 -3.961 14.727 1 96.56 85 HIS A N 1
ATOM 636 C CA . HIS A 1 85 ? -4.051 -3.494 16.062 1 96.56 85 HIS A CA 1
ATOM 637 C C . HIS A 1 85 ? -4.074 -1.97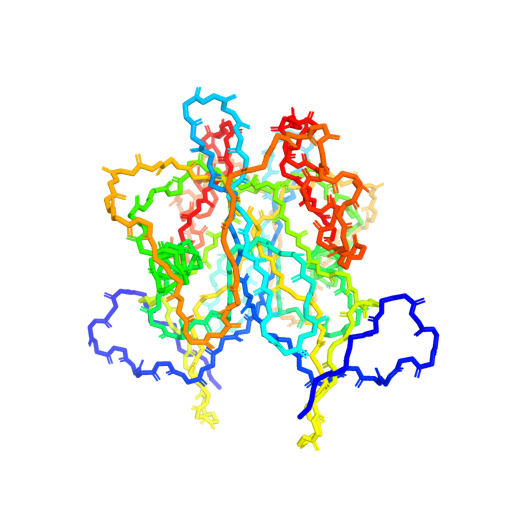1 16.125 1 96.56 85 HIS A C 1
ATOM 639 O O . HIS A 1 85 ? -4.047 -1.389 17.219 1 96.56 85 HIS A O 1
ATOM 645 N N . HIS A 1 86 ? -4.004 -1.323 15.055 1 97.19 86 HIS A N 1
ATOM 646 C CA . HIS A 1 86 ? -4.332 0.089 14.898 1 97.19 86 HIS A CA 1
ATOM 647 C C . HIS A 1 86 ? -5.668 0.269 14.188 1 97.19 86 HIS A C 1
ATOM 649 O O . HIS A 1 86 ? -5.746 0.135 12.961 1 97.19 86 HIS A O 1
ATOM 655 N N . VAL A 1 87 ? -6.668 0.588 14.984 1 97 87 VAL A N 1
ATOM 656 C CA . VAL A 1 87 ? -8.016 0.662 14.43 1 97 87 VAL A CA 1
ATOM 657 C C . VAL A 1 87 ? -8.648 2.01 14.773 1 97 87 VAL A C 1
ATOM 659 O O . VAL A 1 87 ? -8.359 2.586 15.828 1 97 87 VAL A O 1
ATOM 662 N N . VAL A 1 88 ? -9.414 2.518 13.844 1 95 88 VAL A N 1
ATOM 663 C CA . VAL A 1 88 ? -10.148 3.766 14.023 1 95 88 VAL A CA 1
ATOM 664 C C . VAL A 1 88 ? -11.648 3.49 13.969 1 95 88 VAL A C 1
ATOM 666 O O . VAL A 1 88 ? -12.164 2.984 12.969 1 95 88 VAL A O 1
ATOM 669 N N . ALA A 1 89 ? -12.328 3.875 15.023 1 95.25 89 ALA A N 1
ATOM 670 C CA . ALA A 1 89 ? -13.773 3.668 15.094 1 95.25 89 ALA A CA 1
ATOM 671 C C . ALA A 1 89 ? -14.523 4.973 14.859 1 95.25 89 ALA A C 1
ATOM 673 O O . ALA A 1 89 ? -14.133 6.027 15.375 1 95.25 89 ALA A O 1
ATOM 674 N N . PHE A 1 90 ? -15.539 4.848 14.078 1 92.75 90 PHE A N 1
ATOM 675 C CA . PHE A 1 90 ? -16.422 5.984 13.805 1 92.75 90 PHE A CA 1
ATOM 676 C C . PHE A 1 90 ? -17.781 5.781 14.438 1 92.75 90 PHE A C 1
ATOM 678 O O . PHE A 1 90 ? -18.188 4.648 14.711 1 92.75 90 PHE A O 1
ATOM 685 N N . THR A 1 91 ? -18.453 6.93 14.633 1 90.25 91 THR A N 1
ATOM 686 C CA . THR A 1 91 ? -19.734 6.887 15.344 1 90.25 91 THR A CA 1
ATOM 687 C C . THR A 1 91 ? -20.797 6.199 14.5 1 90.25 91 THR A C 1
ATOM 689 O O . THR A 1 91 ? -21.812 5.75 15.023 1 90.25 91 THR A O 1
ATOM 692 N N . ASP A 1 92 ? -20.625 6.055 13.242 1 91.69 92 ASP A N 1
ATOM 693 C CA . ASP A 1 92 ? -21.609 5.441 12.359 1 91.69 92 ASP A CA 1
ATOM 694 C C . ASP A 1 92 ? -21.469 3.92 12.344 1 91.69 92 ASP A C 1
ATOM 696 O O . ASP A 1 92 ? -22.188 3.227 11.625 1 91.69 92 ASP A O 1
ATOM 700 N N . GLY A 1 93 ? -20.531 3.441 13.062 1 93.12 93 GLY A N 1
ATOM 701 C CA . GLY A 1 93 ? -20.375 2 13.164 1 93.12 93 GLY A CA 1
ATOM 702 C C . GLY A 1 93 ? -19.188 1.475 12.375 1 93.12 93 GLY A C 1
ATOM 703 O O . GLY A 1 93 ? -18.797 0.322 12.547 1 93.12 93 GLY A O 1
ATOM 704 N N . GLU A 1 94 ? -18.641 2.293 11.617 1 94.5 94 GLU A N 1
ATOM 705 C CA . GLU A 1 94 ? -17.469 1.883 10.859 1 94.5 94 GLU A CA 1
ATOM 706 C C . GLU A 1 94 ? -16.234 1.804 11.758 1 94.5 94 GLU A C 1
ATOM 708 O O . GLU A 1 94 ? -15.984 2.701 12.57 1 94.5 94 GLU A O 1
ATOM 713 N N . VAL A 1 95 ? -15.523 0.672 11.664 1 97.12 95 VAL A N 1
ATOM 714 C CA . VAL A 1 95 ? -14.258 0.474 12.359 1 97.12 95 VAL A CA 1
ATOM 715 C C . VAL A 1 95 ? -13.18 0.085 11.352 1 97.12 95 VAL A C 1
ATOM 717 O O . VAL A 1 95 ? -13.188 -1.026 10.82 1 97.12 95 VAL A O 1
ATOM 720 N N . ARG A 1 96 ? -12.258 0.99 11.172 1 97.12 96 ARG A N 1
ATOM 721 C CA . ARG A 1 96 ? -11.273 0.813 10.109 1 97.12 96 ARG A CA 1
ATOM 722 C C . ARG A 1 96 ? -9.945 0.306 10.664 1 97.12 96 ARG A C 1
ATOM 724 O O . ARG A 1 96 ? -9.43 0.854 11.641 1 97.12 96 ARG A O 1
ATOM 731 N N . GLN A 1 97 ? -9.453 -0.761 10.062 1 97.81 97 GLN A N 1
ATOM 732 C CA . GLN A 1 97 ? -8.055 -1.104 10.297 1 97.81 97 GLN A CA 1
ATOM 733 C C . GLN A 1 97 ? -7.121 -0.163 9.539 1 97.81 97 GLN A C 1
ATOM 735 O O . GLN A 1 97 ? -7.395 0.194 8.391 1 97.81 97 GLN A O 1
ATOM 740 N N . GLN A 1 98 ? -6.039 0.122 10.203 1 97.06 98 GLN A N 1
ATOM 741 C CA . GLN A 1 98 ? -5.008 0.946 9.578 1 97.06 98 GLN A CA 1
ATOM 742 C C . GLN A 1 98 ? -4.508 0.312 8.281 1 97.06 98 GLN A C 1
ATOM 744 O O . GLN A 1 98 ? -4.223 -0.886 8.242 1 97.06 98 GLN A O 1
ATOM 749 N N . PHE A 1 99 ? -4.418 1.121 7.184 1 98.56 99 PHE A N 1
ATOM 750 C CA . PHE A 1 99 ? -3.75 0.847 5.918 1 98.56 99 PHE A CA 1
ATOM 751 C C . PHE A 1 99 ? -3.287 2.141 5.258 1 98.56 99 PHE A C 1
ATOM 753 O O . PHE A 1 99 ? -4.078 2.836 4.617 1 98.56 99 PHE A O 1
ATOM 760 N N . SER A 1 100 ? -2.07 2.422 5.441 1 98.62 100 SER A N 1
ATOM 761 C CA . SER A 1 100 ? -1.595 3.736 5.023 1 98.62 100 SER A CA 1
ATOM 762 C C . SER A 1 100 ? -0.187 3.656 4.441 1 98.62 100 SER A C 1
ATOM 764 O O . SER A 1 100 ? 0.636 2.861 4.906 1 98.62 100 SER A O 1
ATOM 766 N N . LEU A 1 101 ? 0.07 4.387 3.447 1 98.88 101 LEU A N 1
ATOM 767 C CA . LEU A 1 101 ? 1.403 4.555 2.881 1 98.88 101 LEU A CA 1
ATOM 768 C C . LEU A 1 101 ? 1.941 5.953 3.162 1 98.88 101 LEU A C 1
ATOM 770 O O . LEU A 1 101 ? 1.204 6.938 3.068 1 98.88 101 LEU A O 1
ATOM 774 N N . LEU A 1 102 ? 3.176 6.047 3.551 1 98.94 102 LEU A N 1
ATOM 775 C CA . LEU A 1 102 ? 3.855 7.324 3.746 1 98.94 102 LEU A CA 1
ATOM 776 C C . LEU A 1 102 ? 4.871 7.574 2.637 1 98.94 102 LEU A C 1
ATOM 778 O O . LEU A 1 102 ? 5.773 6.762 2.42 1 98.94 102 LEU A O 1
ATOM 782 N N . PHE A 1 103 ? 4.73 8.703 2.014 1 98.88 103 PHE A N 1
ATOM 783 C CA . PHE A 1 103 ? 5.602 9.047 0.896 1 98.88 103 PHE A CA 1
ATOM 784 C C . PHE A 1 103 ? 6.539 10.188 1.271 1 98.88 103 PHE A C 1
ATOM 786 O O . PHE A 1 103 ? 6.16 11.094 2.016 1 98.88 103 PHE A O 1
ATOM 793 N N . ALA A 1 104 ? 7.746 10.117 0.777 1 98.75 104 ALA A N 1
ATOM 794 C CA . ALA A 1 104 ? 8.625 11.281 0.729 1 98.75 104 ALA A CA 1
ATOM 795 C C . ALA A 1 104 ? 8.344 12.133 -0.505 1 98.75 104 ALA A C 1
ATOM 797 O O . ALA A 1 104 ? 8.031 11.602 -1.573 1 98.75 104 ALA A O 1
ATOM 798 N N . THR A 1 105 ? 8.445 13.469 -0.335 1 98.75 105 THR A N 1
ATOM 799 C CA . THR A 1 105 ? 8.125 14.344 -1.454 1 98.75 105 THR A CA 1
ATOM 800 C C . THR A 1 105 ? 9.133 15.484 -1.556 1 98.75 105 THR A C 1
ATOM 802 O O . THR A 1 105 ? 9.922 15.711 -0.63 1 98.75 105 THR A O 1
ATOM 805 N N . THR A 1 106 ? 9.148 16.109 -2.684 1 98.5 106 THR A N 1
ATOM 806 C CA . THR A 1 106 ? 9.836 17.375 -2.875 1 98.5 106 THR A CA 1
ATOM 807 C C . 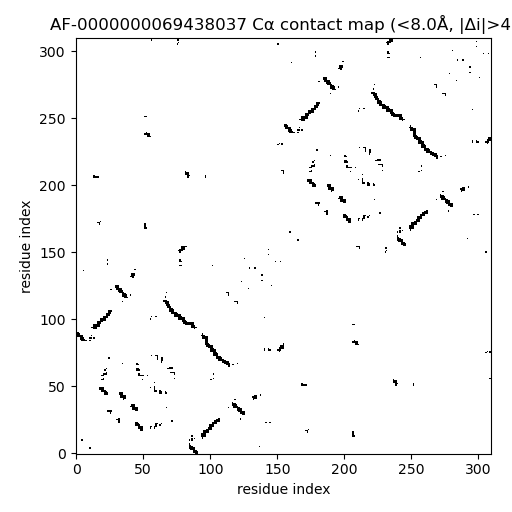THR A 1 106 ? 8.844 18.469 -3.258 1 98.5 106 THR A C 1
ATOM 809 O O . THR A 1 106 ? 7.887 18.219 -3.994 1 98.5 106 THR A O 1
ATOM 812 N N . VAL A 1 107 ? 9.078 19.672 -2.75 1 98.56 107 VAL A N 1
ATOM 813 C CA . VAL A 1 107 ? 8.211 20.812 -3.025 1 98.56 107 VAL A CA 1
ATOM 814 C C . VAL A 1 107 ? 8.508 21.375 -4.418 1 98.56 107 VAL A C 1
ATOM 816 O O . VAL A 1 107 ? 9.664 21.594 -4.766 1 98.56 107 VAL A O 1
ATOM 819 N N . LEU A 1 108 ? 7.48 21.5 -5.172 1 98.38 108 LEU A N 1
ATOM 820 C CA . LEU A 1 108 ? 7.602 22.062 -6.512 1 98.38 108 LEU A CA 1
ATOM 821 C C . LEU A 1 108 ? 7.199 23.531 -6.523 1 98.38 108 LEU A C 1
ATOM 823 O O . LEU A 1 108 ? 7.582 24.281 -7.426 1 98.38 108 LEU A O 1
ATOM 827 N N . GLY A 1 109 ? 6.375 23.906 -5.547 1 97.94 109 GLY A N 1
ATOM 828 C CA . GLY A 1 109 ? 5.84 25.25 -5.449 1 97.94 109 GLY A CA 1
ATOM 829 C C . GLY A 1 109 ? 4.613 25.344 -4.559 1 97.94 109 GLY A C 1
ATOM 830 O O . GLY A 1 109 ? 4.438 24.531 -3.646 1 97.94 109 GLY A O 1
ATOM 831 N N . GLY A 1 110 ? 3.889 26.469 -4.742 1 97.5 110 GLY A N 1
ATOM 832 C CA . GLY A 1 110 ? 2.703 26.719 -3.938 1 97.5 110 GLY A CA 1
ATOM 833 C C . GLY A 1 110 ? 2.938 27.703 -2.811 1 97.5 110 GLY A C 1
ATOM 834 O O . GLY A 1 110 ? 4.055 28.203 -2.633 1 97.5 110 GLY A O 1
ATOM 835 N N . THR A 1 111 ? 1.846 28.062 -2.238 1 97.06 111 THR A N 1
ATOM 836 C CA . THR A 1 111 ? 1.871 28.969 -1.099 1 97.06 111 THR A CA 1
ATOM 837 C C . THR A 1 111 ? 1.267 28.312 0.136 1 97.06 111 THR A C 1
ATOM 839 O O . THR A 1 111 ? 0.122 27.859 0.104 1 97.06 111 THR A O 1
ATOM 842 N N . LEU A 1 112 ? 1.985 28.328 1.21 1 96.25 112 LEU A N 1
ATOM 843 C CA . LEU A 1 112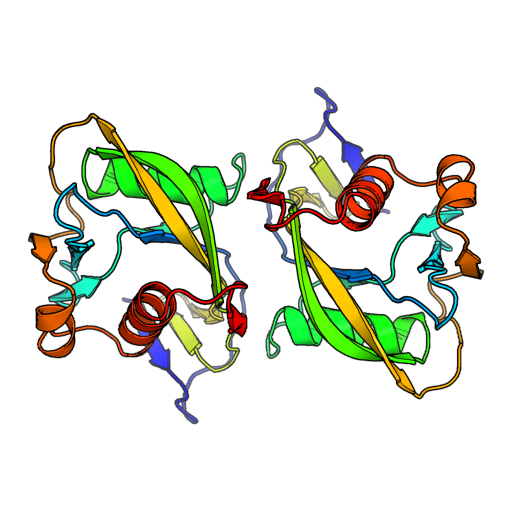 ? 1.561 27.688 2.447 1 96.25 112 LEU A CA 1
ATOM 844 C C . LEU A 1 112 ? 0.244 28.266 2.943 1 96.25 112 LEU A C 1
ATOM 846 O O . LEU A 1 112 ? 0.105 29.484 3.049 1 96.25 112 LEU A O 1
ATOM 850 N N . ALA A 1 113 ? -0.707 27.391 3.143 1 95 113 ALA A N 1
ATOM 851 C CA . ALA A 1 113 ? -2.02 27.719 3.695 1 95 113 ALA A CA 1
ATOM 852 C C . ALA A 1 113 ? -2.672 26.484 4.312 1 95 113 ALA A C 1
ATOM 854 O O . ALA A 1 113 ? -2.434 25.359 3.863 1 95 113 ALA A O 1
ATOM 855 N N . ILE A 1 114 ? -3.533 26.719 5.34 1 91.44 114 ILE A N 1
ATOM 856 C CA . ILE A 1 114 ? -4.195 25.562 5.945 1 91.44 114 ILE A CA 1
ATOM 857 C C . ILE A 1 114 ? -5.656 25.516 5.504 1 91.44 114 ILE A C 1
ATOM 859 O O . ILE A 1 114 ? -6.246 26.547 5.176 1 91.44 114 ILE A O 1
ATOM 863 N N . ASP A 1 115 ? -6.102 24.312 5.52 1 91.06 115 ASP A N 1
ATOM 864 C CA . ASP A 1 115 ? -7.523 24.141 5.242 1 91.06 115 ASP A CA 1
ATOM 865 C C . ASP A 1 115 ? -8.352 24.266 6.52 1 91.06 115 ASP A C 1
ATOM 867 O O . ASP A 1 115 ? -7.828 24.641 7.57 1 91.06 115 ASP A O 1
ATOM 871 N N . HIS A 1 116 ? -9.641 24.016 6.344 1 89.19 116 HIS A N 1
ATOM 872 C CA . HIS A 1 116 ? -10.562 24.219 7.457 1 89.19 116 HIS A CA 1
ATOM 873 C C . HIS A 1 116 ? -10.406 23.141 8.516 1 89.19 116 HIS A C 1
ATOM 875 O O . HIS A 1 116 ? -10.922 23.266 9.625 1 89.19 116 HIS A O 1
ATOM 881 N N . GLU A 1 117 ? -9.641 22.062 8.219 1 90.12 117 GLU A N 1
ATOM 882 C CA . GLU A 1 117 ? -9.516 20.922 9.125 1 90.12 117 GLU A CA 1
ATOM 883 C C . GLU A 1 117 ? -8.305 21.078 10.039 1 90.12 117 GLU A C 1
ATOM 885 O O . GLU A 1 117 ? -8.125 20.297 10.977 1 90.12 117 GLU A O 1
ATOM 890 N N . SER A 1 118 ? -7.559 22.172 9.812 1 94.06 118 SER A N 1
ATOM 891 C CA . SER A 1 118 ? -6.344 22.375 10.586 1 94.06 118 SER A CA 1
ATOM 892 C C . SER A 1 118 ? -6.355 23.734 11.289 1 94.06 118 SER A C 1
ATOM 894 O O . SER A 1 118 ? -6.988 24.672 10.805 1 94.06 118 SER A O 1
ATOM 896 N N . THR A 1 119 ? -5.652 23.781 12.438 1 95.75 119 THR A N 1
ATOM 897 C CA . THR A 1 119 ? -5.574 25.031 13.18 1 95.75 119 THR A CA 1
ATOM 898 C C . THR A 1 119 ? -4.223 25.703 12.961 1 95.75 119 THR A C 1
ATOM 900 O O . THR A 1 119 ? -4.098 26.922 13.109 1 95.75 119 THR A O 1
ATOM 903 N N . ASP A 1 120 ? -3.266 24.906 12.672 1 96.81 120 ASP A N 1
ATOM 904 C CA . ASP A 1 120 ? -1.907 25.422 12.539 1 96.81 120 ASP A CA 1
ATOM 905 C C . ASP A 1 120 ? -1.113 24.609 11.508 1 96.81 120 ASP A C 1
ATOM 907 O O . ASP A 1 120 ? -1.498 23.5 11.148 1 96.81 120 ASP A O 1
ATOM 911 N N . ILE A 1 121 ? -0.099 25.203 11.023 1 97.75 121 ILE A N 1
ATOM 912 C CA . ILE A 1 121 ? 0.879 24.625 10.117 1 97.75 121 ILE A CA 1
ATOM 913 C C . ILE A 1 121 ? 2.273 25.141 10.453 1 97.75 121 ILE A C 1
ATOM 915 O O . ILE A 1 121 ? 2.441 26.312 10.789 1 97.75 121 ILE A O 1
ATOM 919 N N . ALA A 1 122 ? 3.299 24.219 10.43 1 97.44 122 ALA A N 1
ATOM 920 C CA . ALA A 1 122 ? 4.629 24.688 10.82 1 97.44 122 ALA A CA 1
ATOM 921 C C . ALA A 1 122 ? 5.715 23.812 10.195 1 97.44 122 ALA A C 1
ATOM 923 O O . ALA A 1 122 ? 5.59 22.578 10.148 1 97.44 122 ALA A O 1
ATOM 924 N N . TRP A 1 123 ? 6.68 24.5 9.719 1 98.31 123 TRP A N 1
ATOM 925 C CA . TRP A 1 123 ? 7.949 23.812 9.5 1 98.31 123 TRP A CA 1
ATOM 926 C C . TRP A 1 123 ? 8.633 23.5 10.82 1 98.31 123 TRP A C 1
ATOM 928 O O . TRP A 1 123 ? 8.906 24.391 11.617 1 98.31 123 TRP A O 1
ATOM 938 N N . THR A 1 124 ? 8.953 22.219 11.031 1 98.5 124 THR A N 1
ATOM 939 C CA . THR A 1 124 ? 9.461 21.797 12.328 1 98.5 124 THR A CA 1
ATOM 940 C C . THR A 1 124 ? 10.805 21.078 12.18 1 98.5 124 THR A C 1
ATOM 942 O O . THR A 1 124 ? 10.93 20.156 11.383 1 98.5 124 THR A O 1
ATOM 945 N N . ALA A 1 125 ? 11.781 21.516 12.977 1 98.19 125 ALA A N 1
ATOM 946 C CA . ALA A 1 125 ? 13.062 20.812 12.992 1 98.19 125 ALA A CA 1
ATOM 947 C C . ALA A 1 125 ? 12.906 19.391 13.516 1 98.19 125 ALA A C 1
ATOM 949 O O . ALA A 1 125 ? 12.172 19.156 14.477 1 98.19 125 ALA A O 1
ATOM 950 N N . PRO A 1 126 ? 13.594 18.438 12.859 1 97.19 126 PRO A N 1
ATOM 951 C CA . PRO A 1 126 ? 13.484 17.047 13.297 1 97.19 126 PRO A CA 1
ATOM 952 C C . PRO A 1 126 ? 13.688 16.875 14.797 1 97.19 126 PRO A C 1
ATOM 954 O O . PRO A 1 126 ? 12.945 16.141 15.445 1 97.19 126 PRO A O 1
ATOM 957 N N . ASP A 1 127 ? 14.547 17.625 15.391 1 96.25 127 ASP A N 1
ATOM 958 C CA . ASP A 1 127 ? 14.875 17.484 16.812 1 96.25 127 ASP A CA 1
ATOM 959 C C . ASP A 1 127 ? 13.734 17.984 17.688 1 96.25 127 ASP A C 1
ATOM 961 O O . ASP A 1 127 ? 13.672 17.641 18.875 1 96.25 127 ASP A O 1
ATOM 965 N N . ASP A 1 128 ? 12.891 18.766 17.172 1 97.12 128 ASP A N 1
ATOM 966 C CA . ASP A 1 128 ? 11.812 19.359 17.953 1 97.12 128 ASP A CA 1
ATOM 967 C C . ASP A 1 128 ? 10.555 18.484 17.906 1 97.12 128 ASP A C 1
ATOM 969 O O . ASP A 1 128 ? 9.625 18.688 18.688 1 97.12 128 ASP A O 1
ATOM 973 N N . ILE A 1 129 ? 10.508 17.531 17.094 1 96.31 129 ILE A N 1
ATOM 974 C CA . ILE A 1 129 ? 9.297 16.766 16.844 1 96.31 129 ILE A CA 1
ATOM 975 C C . ILE A 1 129 ? 8.977 15.891 18.047 1 96.31 129 ILE A C 1
ATOM 977 O O . ILE A 1 129 ? 7.812 15.688 18.391 1 96.31 129 ILE A O 1
ATOM 981 N N . ALA A 1 130 ? 9.984 15.406 18.734 1 93.44 130 ALA A N 1
ATOM 982 C CA . ALA A 1 130 ? 9.805 14.547 19.906 1 93.44 130 ALA A CA 1
ATOM 983 C C . ALA A 1 130 ? 8.992 15.25 20.984 1 93.44 130 ALA A C 1
ATOM 985 O O . ALA A 1 130 ? 8.32 14.602 21.781 1 93.44 130 ALA A O 1
ATOM 986 N N . GLY A 1 131 ? 9.016 16.562 21 1 95.06 131 GLY A N 1
ATOM 987 C CA . GLY A 1 131 ? 8.352 17.312 22.047 1 95.06 131 GLY A CA 1
ATOM 988 C C . GLY A 1 131 ? 6.93 17.703 21.688 1 95.06 131 GLY A C 1
ATOM 989 O O . GLY A 1 131 ? 6.203 18.266 22.5 1 95.06 131 GLY A O 1
ATOM 990 N N . LEU A 1 132 ? 6.477 17.375 20.531 1 97.06 132 LEU A N 1
ATOM 991 C CA . LEU A 1 132 ? 5.156 17.766 20.062 1 97.06 132 LEU A CA 1
ATOM 992 C C . LEU A 1 132 ? 4.094 16.781 20.516 1 97.06 132 LEU A C 1
ATOM 994 O O . LEU A 1 132 ? 4.383 15.594 20.703 1 97.06 132 LEU A O 1
ATOM 998 N N . ASP A 1 133 ? 2.889 17.297 20.75 1 97.19 133 ASP A N 1
ATOM 999 C CA . ASP A 1 133 ? 1.741 16.422 20.938 1 97.19 133 ASP A CA 1
ATOM 1000 C C . ASP A 1 133 ? 1.354 15.734 19.625 1 97.19 133 ASP A C 1
ATOM 1002 O O . ASP A 1 133 ? 0.689 16.344 18.781 1 97.19 133 ASP A O 1
ATOM 1006 N N . MET A 1 134 ? 1.748 14.516 19.5 1 97.12 134 MET A N 1
ATOM 1007 C CA . MET A 1 134 ? 1.576 13.719 18.281 1 97.12 134 MET A CA 1
ATOM 1008 C C . MET A 1 134 ? 1.176 12.289 18.625 1 97.12 134 MET A C 1
ATOM 1010 O O . MET A 1 134 ? 1.699 11.703 19.578 1 97.12 134 MET A O 1
ATOM 1014 N N . HIS A 1 135 ? 0.196 11.805 17.922 1 95.62 135 HIS A N 1
ATOM 1015 C CA . HIS A 1 135 ? -0.175 10.406 18.109 1 95.62 135 HIS A CA 1
ATOM 1016 C C . HIS A 1 135 ? 1.029 9.484 17.938 1 95.62 135 HIS A C 1
ATOM 1018 O O . HIS A 1 135 ? 1.845 9.688 17.031 1 95.62 135 HIS A O 1
ATOM 1024 N N . PRO A 1 136 ? 1.166 8.422 18.719 1 94.94 136 PRO A N 1
ATOM 1025 C CA . PRO A 1 136 ? 2.334 7.547 18.641 1 94.94 136 PRO A CA 1
ATOM 1026 C C . PRO A 1 136 ? 2.533 6.938 17.266 1 94.94 136 PRO A C 1
ATOM 1028 O O . PRO A 1 136 ? 3.67 6.781 16.812 1 94.94 136 PRO A O 1
ATOM 1031 N N . SER A 1 137 ? 1.468 6.582 16.609 1 95.06 137 SER A N 1
ATOM 1032 C CA . SER A 1 137 ? 1.585 5.996 15.273 1 95.06 137 SER A CA 1
ATOM 1033 C C . SER A 1 137 ? 2.139 7.004 14.273 1 95.06 137 SER A C 1
ATOM 1035 O O . SER A 1 137 ? 2.852 6.633 13.344 1 95.06 137 SER A O 1
ATOM 1037 N N . MET A 1 138 ? 1.812 8.219 14.445 1 96.81 138 MET A N 1
ATOM 1038 C CA . MET A 1 138 ? 2.334 9.281 13.594 1 96.81 138 MET A CA 1
ATOM 1039 C C . MET A 1 138 ? 3.812 9.531 13.875 1 96.81 138 MET A C 1
ATOM 1041 O O . MET A 1 138 ? 4.609 9.672 12.945 1 96.81 138 MET A O 1
ATOM 1045 N N . ARG A 1 139 ? 4.16 9.547 15.117 1 97 139 ARG A N 1
ATOM 1046 C CA . ARG A 1 139 ? 5.555 9.719 15.508 1 97 139 ARG A CA 1
ATOM 1047 C C . ARG A 1 139 ? 6.43 8.602 14.945 1 97 139 ARG A C 1
ATOM 1049 O O . ARG A 1 139 ? 7.547 8.852 14.492 1 97 139 ARG A O 1
ATOM 1056 N N . LEU A 1 140 ? 5.922 7.426 15.023 1 96.44 140 LEU A N 1
ATOM 1057 C CA . LEU A 1 140 ? 6.625 6.277 14.461 1 96.44 140 LEU A CA 1
ATOM 1058 C C . LEU A 1 140 ? 6.965 6.504 12.992 1 96.44 140 LEU A C 1
ATOM 1060 O O . LEU A 1 140 ? 8.086 6.219 12.562 1 96.44 140 LEU A O 1
ATOM 1064 N N . ARG A 1 141 ? 6.031 7.031 12.219 1 97.94 141 ARG A N 1
ATOM 1065 C CA . ARG A 1 141 ? 6.23 7.273 10.789 1 97.94 141 ARG A CA 1
ATOM 1066 C C . ARG A 1 141 ? 7.324 8.305 10.555 1 97.94 141 ARG A C 1
ATOM 1068 O O . ARG A 1 141 ? 8.188 8.125 9.695 1 97.94 141 ARG A O 1
ATOM 1075 N N . VAL A 1 142 ? 7.234 9.344 11.336 1 98.38 142 VAL A N 1
ATOM 1076 C CA . VAL A 1 142 ? 8.25 10.383 11.219 1 98.38 142 VAL A CA 1
ATOM 1077 C C . VAL A 1 142 ? 9.617 9.812 11.562 1 98.38 142 VAL A C 1
ATOM 1079 O O . VAL A 1 142 ? 10.602 10.086 10.867 1 98.38 142 VAL A O 1
ATOM 1082 N N . GLU A 1 143 ? 9.664 9.031 12.578 1 97.75 143 GLU A N 1
ATOM 1083 C CA . GLU A 1 143 ? 10.922 8.414 13 1 97.75 143 GLU A CA 1
ATOM 1084 C C . GLU A 1 143 ? 11.492 7.52 11.898 1 97.75 143 GLU A C 1
ATOM 1086 O O . GLU A 1 143 ? 12.703 7.531 11.648 1 97.75 143 GLU A O 1
ATOM 1091 N N . HIS A 1 144 ? 10.664 6.734 11.297 1 98.38 144 HIS A N 1
ATOM 1092 C CA . HIS A 1 144 ? 11.125 5.883 10.203 1 98.38 144 HIS A CA 1
ATOM 1093 C C . HIS A 1 144 ? 11.727 6.707 9.078 1 98.38 144 HIS A C 1
ATOM 1095 O O . HIS A 1 144 ? 12.727 6.309 8.477 1 98.38 144 HIS A O 1
ATOM 1101 N N . TYR A 1 145 ? 11.109 7.828 8.742 1 98.56 145 TYR A N 1
ATOM 1102 C CA . TYR A 1 145 ? 11.68 8.719 7.738 1 98.56 145 TYR A CA 1
ATOM 1103 C C . TYR A 1 145 ? 13.055 9.219 8.164 1 98.56 145 TYR A C 1
ATOM 1105 O O . TYR A 1 145 ? 14 9.203 7.375 1 98.56 145 TYR A O 1
ATOM 1113 N N . LEU A 1 146 ? 13.148 9.641 9.414 1 97.81 146 LEU A N 1
ATOM 1114 C CA . LEU A 1 146 ? 14.359 10.266 9.922 1 97.81 146 LEU A CA 1
ATOM 1115 C C . LEU A 1 146 ? 15.492 9.25 10.039 1 97.81 146 LEU A C 1
ATOM 1117 O O . LEU A 1 146 ? 16.672 9.625 10.07 1 97.81 146 LEU A O 1
ATOM 1121 N N . GLN A 1 147 ? 15.141 7.984 10.078 1 97.06 147 GLN A N 1
ATOM 1122 C CA . GLN A 1 147 ? 16.141 6.926 10.148 1 97.06 147 GLN A CA 1
ATOM 1123 C C . GLN A 1 147 ? 16.828 6.73 8.797 1 97.06 147 GLN A C 1
ATOM 1125 O O . GLN A 1 147 ? 17.891 6.105 8.727 1 97.06 147 GLN A O 1
ATOM 1130 N N . ARG A 1 148 ? 16.328 7.246 7.742 1 95.12 148 ARG A N 1
ATOM 1131 C CA . ARG A 1 148 ? 16.875 7.133 6.398 1 95.12 148 ARG A CA 1
ATOM 1132 C C . ARG A 1 148 ? 17.172 5.676 6.051 1 95.12 148 ARG A C 1
ATOM 1134 O O . ARG A 1 148 ? 18.297 5.352 5.637 1 95.12 148 ARG A O 1
ATOM 1141 N N . ARG A 1 149 ? 16.156 4.891 6.199 1 93.06 149 ARG A N 1
ATOM 1142 C CA . ARG A 1 149 ? 16.297 3.469 5.906 1 93.06 149 ARG A CA 1
ATOM 1143 C C . ARG A 1 149 ? 16.5 3.234 4.414 1 93.06 149 ARG A C 1
ATOM 1145 O O . ARG A 1 149 ? 15.938 3.957 3.588 1 93.06 149 ARG A O 1
ATOM 1152 N N . ASP A 1 150 ? 17.219 2.166 4.039 1 92 150 ASP A N 1
ATOM 1153 C CA . ASP A 1 150 ? 17.484 1.828 2.645 1 92 150 ASP A CA 1
ATOM 1154 C C . ASP A 1 150 ? 16.234 1.32 1.941 1 92 150 ASP A C 1
ATOM 1156 O O . ASP A 1 150 ? 16.125 1.4 0.716 1 92 150 ASP A O 1
ATOM 1160 N N . SER A 1 151 ? 15.328 0.705 2.746 1 96.12 151 SER A N 1
ATOM 1161 C CA . SER A 1 151 ? 14.094 0.142 2.223 1 96.12 151 SER A CA 1
ATOM 1162 C C . SER A 1 151 ? 12.891 0.594 3.045 1 96.12 151 SER A C 1
ATOM 1164 O O . SER A 1 151 ? 13.023 0.892 4.234 1 96.12 151 SER A O 1
ATOM 1166 N N . PRO A 1 152 ? 11.781 0.681 2.406 1 98.06 152 PRO A N 1
ATOM 1167 C CA . PRO A 1 152 ? 10.586 1.09 3.154 1 98.06 152 PRO A CA 1
ATOM 1168 C C . PRO A 1 152 ? 10.258 0.136 4.301 1 98.06 152 PRO A C 1
ATOM 1170 O O . PRO A 1 152 ? 10.555 -1.059 4.219 1 98.06 152 PRO A O 1
ATOM 1173 N N . TYR A 1 153 ? 9.711 0.721 5.312 1 98.19 153 TYR A N 1
ATOM 1174 C CA . TYR A 1 153 ? 9.133 -0.091 6.375 1 98.19 153 TYR A CA 1
ATOM 1175 C C . TYR A 1 153 ? 7.914 -0.858 5.875 1 98.19 153 TYR A C 1
ATOM 1177 O O . TYR A 1 153 ? 7.062 -0.297 5.188 1 98.19 153 TYR A O 1
ATOM 1185 N N . LEU A 1 154 ? 7.918 -2.18 6.113 1 97.12 154 LEU A N 1
ATOM 1186 C CA . LEU A 1 154 ? 6.824 -3.029 5.656 1 97.12 154 LEU A CA 1
ATOM 1187 C C . LEU A 1 154 ? 6.051 -3.605 6.836 1 97.12 154 LEU A C 1
ATOM 1189 O O . LEU A 1 154 ? 6.238 -4.77 7.199 1 97.12 154 LEU A O 1
ATOM 1193 N N . GLY A 1 155 ? 5.328 -2.961 7.633 1 84.19 155 GLY A N 1
ATOM 1194 C CA . GLY A 1 155 ? 4.582 -3.453 8.781 1 84.19 155 GLY A CA 1
ATOM 1195 C C . GLY A 1 155 ? 3.316 -2.662 9.047 1 84.19 155 GLY A C 1
ATOM 1196 O O . GLY A 1 155 ? 3.182 -1.521 8.602 1 84.19 155 GLY A O 1
ATOM 1197 N N . MET B 1 1 ? -18.391 -14.539 -11.727 1 78.75 1 MET B N 1
ATOM 1198 C CA . MET B 1 1 ? -17.516 -14.289 -12.867 1 78.75 1 MET B CA 1
ATOM 1199 C C . MET B 1 1 ? -16.75 -12.984 -12.688 1 78.75 1 MET B C 1
ATOM 1201 O O . MET B 1 1 ? -17.203 -12.086 -11.969 1 78.75 1 MET B O 1
ATOM 1205 N N . ARG B 1 2 ? -15.562 -13.008 -13.102 1 86.56 2 ARG B N 1
ATOM 1206 C CA . ARG B 1 2 ? -14.688 -11.844 -12.961 1 86.56 2 ARG B CA 1
ATOM 1207 C C . ARG B 1 2 ? -14.125 -11.422 -14.32 1 86.56 2 ARG B C 1
ATOM 1209 O O . ARG B 1 2 ? -13.719 -12.266 -15.117 1 86.56 2 ARG B O 1
ATOM 1216 N N . THR B 1 3 ? -14.281 -10.102 -14.609 1 90.12 3 THR B N 1
ATOM 1217 C CA . THR B 1 3 ? -13.742 -9.539 -15.844 1 90.12 3 THR B CA 1
ATOM 1218 C C . THR B 1 3 ? -12.695 -8.469 -15.539 1 90.12 3 THR B C 1
ATOM 1220 O O . THR B 1 3 ? -12.953 -7.539 -14.773 1 90.12 3 THR B O 1
ATOM 1223 N N . ASP B 1 4 ? -11.523 -8.594 -16.141 1 92.19 4 ASP B N 1
ATOM 1224 C CA . ASP B 1 4 ? -10.422 -7.656 -15.953 1 92.19 4 ASP B CA 1
ATOM 1225 C C . ASP B 1 4 ? -10.383 -6.625 -17.078 1 92.19 4 ASP B C 1
ATOM 1227 O O . ASP B 1 4 ? -10.391 -6.984 -18.266 1 92.19 4 ASP B O 1
ATOM 1231 N N . TYR B 1 5 ? -10.398 -5.363 -16.734 1 94.19 5 TYR B N 1
ATOM 1232 C CA . TYR B 1 5 ? -10.227 -4.246 -17.656 1 94.19 5 TYR B CA 1
ATOM 1233 C C . TYR B 1 5 ? -8.93 -3.5 -17.391 1 94.19 5 TYR B C 1
ATOM 1235 O O . TYR B 1 5 ? -8.734 -2.965 -16.297 1 94.19 5 TYR B O 1
ATOM 1243 N N . TYR B 1 6 ? -8.086 -3.518 -18.297 1 94.69 6 TYR B N 1
ATOM 1244 C CA . TYR B 1 6 ? -6.785 -2.871 -18.172 1 94.69 6 TYR B CA 1
ATOM 1245 C C . TYR B 1 6 ? -6.625 -1.766 -19.219 1 94.69 6 TYR B C 1
ATOM 1247 O O . TYR B 1 6 ? -6.449 -2.043 -20.406 1 94.69 6 TYR B O 1
ATOM 1255 N N . ASN B 1 7 ? -6.695 -0.474 -18.766 1 94.56 7 ASN B N 1
ATOM 1256 C CA . ASN B 1 7 ? -6.645 0.707 -19.625 1 94.56 7 ASN B CA 1
ATOM 1257 C C . ASN B 1 7 ? -7.672 0.629 -20.75 1 94.56 7 ASN B C 1
ATOM 1259 O O . ASN B 1 7 ? -7.371 0.967 -21.891 1 94.56 7 ASN B O 1
ATOM 1263 N N . ASP B 1 8 ? -8.805 0.104 -20.469 1 93.25 8 ASP B N 1
ATOM 1264 C CA . ASP B 1 8 ? -9.945 -0.021 -21.375 1 93.25 8 ASP B CA 1
ATOM 1265 C C . ASP B 1 8 ? -10.906 1.152 -21.203 1 93.25 8 ASP B C 1
ATOM 1267 O O . ASP B 1 8 ? -11.539 1.304 -20.156 1 93.25 8 ASP B O 1
ATOM 1271 N N . PRO B 1 9 ? -11.016 2.002 -22.172 1 93.06 9 PRO B N 1
ATOM 1272 C CA . PRO B 1 9 ? -11.883 3.178 -22.047 1 93.06 9 PRO B CA 1
ATOM 1273 C C . PRO B 1 9 ? -13.344 2.811 -21.812 1 93.06 9 PRO B C 1
ATOM 1275 O O . PRO B 1 9 ? -14.141 3.66 -21.406 1 93.06 9 PRO B O 1
ATOM 1278 N N . ASN B 1 10 ? -13.727 1.561 -22.062 1 94 10 ASN B N 1
ATOM 1279 C CA . ASN B 1 10 ? -15.109 1.127 -21.891 1 94 10 ASN B CA 1
ATOM 1280 C C . ASN B 1 10 ? -15.32 0.413 -20.562 1 94 10 ASN B C 1
ATOM 1282 O O . ASN B 1 10 ? -16.391 -0.147 -20.312 1 94 10 ASN B O 1
ATOM 1286 N N . ALA B 1 11 ? -14.266 0.396 -19.719 1 95.25 11 ALA B N 1
ATOM 1287 C CA . ALA B 1 11 ? -14.375 -0.259 -18.422 1 95.25 11 ALA B CA 1
ATOM 1288 C C . ALA B 1 11 ? -15.453 0.406 -17.562 1 95.25 11 ALA B C 1
ATOM 1290 O O . ALA B 1 11 ? -15.633 1.624 -17.625 1 95.25 11 ALA B O 1
ATOM 1291 N N . PRO B 1 12 ? -16.188 -0.346 -16.844 1 96 12 PRO B N 1
ATOM 1292 C CA . PRO B 1 12 ? -17.125 0.26 -15.898 1 96 12 PRO B CA 1
ATOM 1293 C C . PRO B 1 12 ? -16.438 1.087 -14.82 1 96 12 PRO B C 1
ATOM 1295 O O . PRO B 1 12 ? -15.25 0.886 -14.555 1 96 12 PRO B O 1
ATOM 1298 N N . ALA B 1 13 ? -17.219 2.008 -14.242 1 95.81 13 ALA B N 1
ATOM 1299 C CA . ALA B 1 13 ? -16.688 2.842 -13.172 1 95.81 13 ALA B CA 1
ATOM 1300 C C . ALA B 1 13 ? -16.453 2.029 -11.898 1 95.81 13 ALA B C 1
ATOM 1302 O O . ALA B 1 13 ? -17.344 1.3 -11.461 1 95.81 13 ALA B O 1
ATOM 1303 N N . PRO B 1 14 ? -15.258 2.107 -11.328 1 97.19 14 PRO B N 1
ATOM 1304 C CA . PRO B 1 14 ? -15.039 1.397 -10.062 1 97.19 14 PRO B CA 1
ATOM 1305 C C . PRO B 1 14 ? -15.875 1.968 -8.922 1 97.19 14 PRO B C 1
ATOM 1307 O O . PRO B 1 14 ? -16.188 3.162 -8.914 1 97.19 14 PRO B O 1
ATOM 1310 N N . ASN B 1 15 ? -16.234 1.043 -7.949 1 96.19 15 ASN B N 1
ATOM 1311 C CA . ASN B 1 15 ? -16.984 1.48 -6.785 1 96.19 15 ASN B CA 1
ATOM 1312 C C . ASN B 1 15 ? -16.375 0.97 -5.488 1 96.19 15 ASN B C 1
ATOM 1314 O O . ASN B 1 15 ? -16.969 1.101 -4.418 1 96.19 15 ASN B O 1
ATOM 1318 N N . SER B 1 16 ? -15.172 0.36 -5.613 1 95.94 16 SER B N 1
ATOM 1319 C CA . SER B 1 16 ? -14.484 -0.131 -4.422 1 95.94 16 SER B CA 1
ATOM 1320 C C . SER B 1 16 ? -12.984 -0.263 -4.664 1 95.94 16 SER B C 1
ATOM 1322 O O . SER B 1 16 ? -12.531 -0.286 -5.809 1 95.94 16 SER B O 1
ATOM 1324 N N . VAL B 1 17 ? -12.266 -0.216 -3.658 1 96.94 17 VAL B N 1
ATOM 1325 C CA . VAL B 1 17 ? -10.836 -0.502 -3.641 1 96.94 17 VAL B CA 1
ATOM 1326 C C . VAL B 1 17 ? -10.523 -1.507 -2.533 1 96.94 17 VAL B C 1
ATOM 1328 O O . VAL B 1 17 ? -10.836 -1.267 -1.363 1 96.94 17 VAL B O 1
ATOM 1331 N N . VAL B 1 18 ? -9.992 -2.629 -2.93 1 95.5 18 VAL B N 1
ATOM 1332 C CA . VAL B 1 18 ? -9.625 -3.672 -1.979 1 95.5 18 VAL B CA 1
ATOM 1333 C C . VAL B 1 18 ? -8.141 -4.012 -2.133 1 95.5 18 VAL B C 1
ATOM 1335 O O . VAL B 1 18 ? -7.719 -4.5 -3.18 1 95.5 18 VAL B O 1
ATOM 1338 N N . PRO B 1 19 ? -7.375 -3.748 -1.04 1 98.31 19 PRO B N 1
ATOM 1339 C CA . PRO B 1 19 ? -5.957 -4.098 -1.146 1 98.31 19 PRO B CA 1
ATOM 1340 C C . PRO B 1 19 ? -5.727 -5.594 -1.33 1 98.31 19 PRO B C 1
ATOM 1342 O O . PRO B 1 19 ? -6.488 -6.406 -0.797 1 98.31 19 PRO B O 1
ATOM 1345 N N . SER B 1 20 ? -4.711 -5.898 -2.082 1 98.44 20 SER B N 1
ATOM 1346 C CA . SER B 1 20 ? -4.242 -7.27 -2.266 1 98.44 20 SER B CA 1
ATOM 1347 C C . SER B 1 20 ? -2.717 -7.34 -2.246 1 98.44 20 SER B C 1
ATOM 1349 O O . SER B 1 20 ? -2.043 -6.309 -2.244 1 98.44 20 SER B O 1
ATOM 1351 N N . ALA B 1 21 ? -2.209 -8.516 -2.141 1 98.75 21 ALA B N 1
ATOM 1352 C CA . ALA B 1 21 ? -0.767 -8.742 -2.162 1 98.75 21 ALA B CA 1
ATOM 1353 C C . ALA B 1 21 ? -0.408 -9.922 -3.061 1 98.75 21 ALA B C 1
ATOM 1355 O O . ALA B 1 21 ? -1.192 -10.859 -3.203 1 98.75 21 ALA B O 1
ATOM 1356 N N . SER B 1 22 ? 0.65 -9.828 -3.684 1 98.75 22 SER B N 1
ATOM 1357 C CA . SER B 1 22 ? 1.3 -10.922 -4.398 1 98.75 22 SER B CA 1
ATOM 1358 C C . SER B 1 22 ? 2.771 -11.039 -4.016 1 98.75 22 SER B C 1
ATOM 1360 O O . SER B 1 22 ? 3.305 -10.172 -3.316 1 98.75 22 SER B O 1
ATOM 1362 N N . ALA B 1 23 ? 3.398 -12.102 -4.445 1 98.88 23 ALA B N 1
ATOM 1363 C CA . ALA B 1 23 ? 4.766 -12.352 -3.998 1 98.88 23 ALA B CA 1
ATOM 1364 C C . ALA B 1 23 ? 5.609 -12.961 -5.117 1 98.88 23 ALA B C 1
ATOM 1366 O O . ALA B 1 23 ? 5.141 -13.836 -5.844 1 98.88 23 ALA B O 1
ATOM 1367 N N . ILE B 1 24 ? 6.785 -12.453 -5.246 1 98.94 24 ILE B N 1
ATOM 1368 C CA . ILE B 1 24 ? 7.844 -13.125 -5.992 1 98.94 24 ILE B CA 1
ATOM 1369 C C . ILE B 1 24 ? 8.5 -14.188 -5.109 1 98.94 24 ILE B C 1
ATOM 1371 O O . ILE B 1 24 ? 9.008 -13.883 -4.031 1 98.94 24 ILE B O 1
ATOM 1375 N N . VAL B 1 25 ? 8.43 -15.375 -5.492 1 98.88 25 VAL B N 1
ATOM 1376 C CA . VAL B 1 25 ? 9.109 -16.5 -4.84 1 98.88 25 VAL B CA 1
ATOM 1377 C C . VAL B 1 25 ? 10.164 -17.078 -5.781 1 98.88 25 VAL B C 1
ATOM 1379 O O . VAL B 1 25 ? 9.844 -17.484 -6.902 1 98.88 25 VAL B O 1
ATOM 1382 N N . THR B 1 26 ? 11.375 -17.094 -5.336 1 98.38 26 THR B N 1
ATOM 1383 C CA . THR B 1 26 ? 12.461 -17.578 -6.195 1 98.38 26 THR B CA 1
ATOM 1384 C C . THR B 1 26 ? 13.156 -18.766 -5.562 1 98.38 26 THR B C 1
ATOM 1386 O O . THR B 1 26 ? 13.18 -18.906 -4.336 1 98.38 26 THR B O 1
ATOM 1389 N N . ASP B 1 27 ? 13.641 -19.656 -6.398 1 97.31 27 ASP B N 1
ATOM 1390 C CA . ASP B 1 27 ? 14.484 -20.734 -5.895 1 97.31 27 ASP B CA 1
ATOM 1391 C C . ASP B 1 27 ? 15.969 -20.359 -5.992 1 97.31 27 ASP B C 1
ATOM 1393 O O . ASP B 1 27 ? 16.312 -19.219 -6.309 1 97.31 27 ASP B O 1
ATOM 1397 N N . GLU B 1 28 ? 16.797 -21.312 -5.711 1 95.75 28 GLU B N 1
ATOM 1398 C CA . GLU B 1 28 ? 18.234 -21.062 -5.613 1 95.75 28 GLU B CA 1
ATOM 1399 C C . GLU B 1 28 ? 18.828 -20.75 -6.98 1 95.75 28 GLU B C 1
ATOM 1401 O O . GLU B 1 28 ? 19.906 -20.141 -7.07 1 95.75 28 GLU B O 1
ATOM 1406 N N . GLN B 1 29 ? 18.141 -21.109 -8.031 1 96 29 GLN B N 1
ATOM 1407 C CA . GLN B 1 29 ? 18.641 -20.875 -9.383 1 96 29 GLN B CA 1
ATOM 1408 C C . GLN B 1 29 ? 18.109 -19.578 -9.953 1 96 29 GLN B C 1
ATOM 1410 O O . GLN B 1 29 ? 18.406 -19.219 -11.094 1 96 29 GLN B O 1
ATOM 1415 N N . GLY B 1 30 ? 17.266 -18.891 -9.172 1 96.19 30 GLY B N 1
ATOM 1416 C CA . GLY B 1 30 ? 16.734 -17.625 -9.633 1 96.19 30 GLY B CA 1
ATOM 1417 C C . GLY B 1 30 ? 15.445 -17.781 -10.43 1 96.19 30 GLY B C 1
ATOM 1418 O O . GLY B 1 30 ? 14.945 -16.812 -11.008 1 96.19 30 GLY B O 1
ATOM 1419 N N . ARG B 1 31 ? 14.875 -19.016 -10.508 1 98.5 31 ARG B N 1
ATOM 1420 C CA . ARG B 1 31 ? 13.586 -19.203 -11.172 1 98.5 31 ARG B CA 1
ATOM 1421 C C . ARG B 1 31 ? 12.445 -18.672 -10.312 1 98.5 31 ARG B C 1
ATOM 1423 O O . ARG B 1 31 ? 12.516 -18.719 -9.086 1 98.5 31 ARG B O 1
ATOM 1430 N N . ILE B 1 32 ? 11.438 -18.172 -10.984 1 98.81 32 ILE B N 1
ATOM 1431 C CA . ILE B 1 32 ? 10.289 -17.562 -10.312 1 98.81 32 ILE B CA 1
ATOM 1432 C C . ILE B 1 32 ? 9.133 -18.562 -10.281 1 98.81 32 ILE B C 1
ATOM 1434 O O . ILE B 1 32 ? 8.805 -19.172 -11.305 1 98.81 32 ILE B O 1
ATOM 1438 N N . LEU B 1 33 ? 8.523 -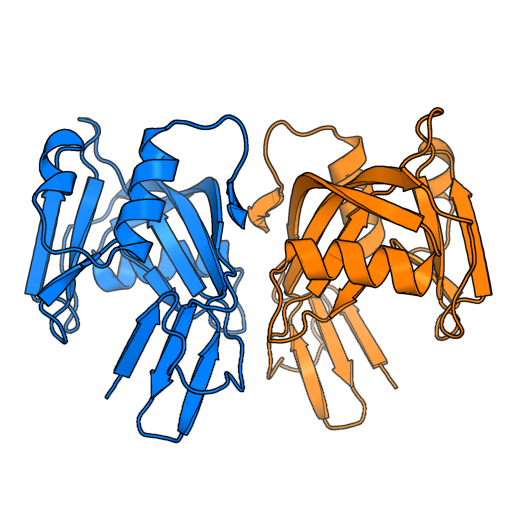18.75 -9.109 1 98.81 33 LEU B N 1
ATOM 1439 C CA . LEU B 1 33 ? 7.375 -19.641 -8.969 1 98.81 33 LEU B CA 1
ATOM 1440 C C . LEU B 1 33 ? 6.109 -18.984 -9.508 1 98.81 33 LEU B C 1
ATOM 1442 O O . LEU B 1 33 ? 5.742 -17.875 -9.086 1 98.81 33 LEU B O 1
ATOM 1446 N N . LEU B 1 34 ? 5.508 -19.625 -10.477 1 98.62 34 LEU B N 1
ATOM 1447 C CA . LEU B 1 34 ? 4.242 -19.172 -11.055 1 98.62 34 LEU B CA 1
ATOM 1448 C C . LEU B 1 34 ? 3.164 -20.234 -10.906 1 98.62 34 LEU B C 1
ATOM 1450 O O . LEU B 1 34 ? 3.471 -21.438 -10.828 1 98.62 34 LEU B O 1
ATOM 1454 N N . ILE B 1 35 ? 1.99 -19.797 -10.773 1 98.38 35 ILE B N 1
ATOM 1455 C CA . ILE B 1 35 ? 0.838 -20.703 -10.773 1 98.38 35 ILE B CA 1
ATOM 1456 C C . ILE B 1 35 ? -0.044 -20.406 -11.984 1 98.38 35 ILE B C 1
ATOM 1458 O O . ILE B 1 35 ? -0.078 -19.266 -12.477 1 98.38 35 ILE B O 1
ATOM 1462 N N . LYS B 1 36 ? -0.701 -21.438 -12.469 1 97.5 36 LYS B N 1
ATOM 1463 C CA . LYS B 1 36 ? -1.682 -21.281 -13.539 1 97.5 36 LYS B CA 1
ATOM 1464 C C . LYS B 1 36 ? -3.105 -21.328 -13 1 97.5 36 LYS B C 1
ATOM 1466 O O . LYS B 1 36 ? -3.514 -22.344 -12.422 1 97.5 36 LYS B O 1
ATOM 1471 N N . ARG B 1 37 ? -3.811 -20.266 -13.211 1 92.31 37 ARG B N 1
ATOM 1472 C CA . ARG B 1 37 ? -5.141 -20.156 -12.617 1 92.31 37 ARG B CA 1
ATOM 1473 C C . ARG B 1 37 ? -6.137 -21.062 -13.336 1 92.31 37 ARG B C 1
ATOM 1475 O O . ARG B 1 37 ? -6.102 -21.188 -14.562 1 92.31 37 ARG B O 1
ATOM 1482 N N . ARG B 1 38 ? -6.988 -21.656 -12.57 1 90.62 38 ARG B N 1
ATOM 1483 C CA . ARG B 1 38 ? -8 -22.547 -13.125 1 90.62 38 ARG B CA 1
ATOM 1484 C C . ARG B 1 38 ? -9.078 -21.766 -13.867 1 90.62 38 ARG B C 1
ATOM 1486 O O . ARG B 1 38 ? -9.57 -22.219 -14.906 1 90.62 38 ARG B O 1
ATOM 1493 N N . ASP B 1 39 ? -9.375 -20.609 -13.445 1 86.5 39 ASP B N 1
ATOM 1494 C CA . ASP B 1 39 ? -10.531 -19.875 -13.945 1 86.5 39 ASP B CA 1
ATOM 1495 C C . ASP B 1 39 ? -10.219 -19.188 -15.273 1 86.5 39 ASP B C 1
ATOM 1497 O O . ASP B 1 39 ? -11.125 -18.875 -16.047 1 86.5 39 ASP B O 1
ATOM 1501 N N . ASN B 1 40 ? -8.961 -18.938 -15.641 1 87.94 40 ASN B N 1
ATOM 1502 C CA . ASN B 1 40 ? -8.68 -18.234 -16.891 1 87.94 40 ASN B CA 1
ATOM 1503 C C . ASN B 1 40 ? -7.457 -18.797 -17.594 1 87.94 40 ASN B C 1
ATOM 1505 O O . ASN B 1 40 ? -7.082 -18.328 -18.672 1 87.94 40 ASN B O 1
ATOM 1509 N N . THR B 1 41 ? -6.668 -19.641 -16.969 1 91.75 41 THR B N 1
ATOM 1510 C CA . THR B 1 41 ? -5.559 -20.422 -17.484 1 91.75 41 THR B CA 1
ATOM 1511 C C . THR B 1 41 ? -4.312 -19.562 -17.656 1 91.75 41 THR B C 1
ATOM 1513 O O . THR B 1 41 ? -3.389 -19.922 -18.391 1 91.75 41 THR B O 1
ATOM 1516 N N . LEU B 1 42 ? -4.367 -18.359 -17.141 1 96 42 LEU B N 1
ATOM 1517 C CA . LEU B 1 42 ? -3.201 -17.484 -17.219 1 96 42 LEU B CA 1
ATOM 1518 C C . LEU B 1 42 ? -2.23 -17.781 -16.078 1 96 42 LEU B C 1
ATOM 1520 O O . LEU B 1 42 ? -2.65 -18.094 -14.961 1 96 42 LEU B O 1
ATOM 1524 N N . TRP B 1 43 ? -0.98 -17.672 -16.406 1 98.06 43 TRP B N 1
ATOM 1525 C CA . TRP B 1 43 ? 0.061 -17.766 -15.383 1 98.06 43 TRP B CA 1
ATOM 1526 C C . TRP B 1 43 ? 0.118 -16.469 -14.562 1 98.06 43 TRP B C 1
ATOM 1528 O O . TRP B 1 43 ? -0.039 -15.375 -15.102 1 98.06 43 TRP B O 1
ATOM 1538 N N . ALA B 1 44 ? 0.323 -16.641 -13.297 1 98 44 ALA B N 1
ATOM 1539 C CA . ALA B 1 44 ? 0.368 -15.492 -12.391 1 98 44 ALA B CA 1
ATOM 1540 C C . ALA B 1 44 ? 1.272 -15.766 -11.195 1 98 44 ALA B C 1
ATOM 1542 O O . ALA B 1 44 ? 1.649 -16.922 -10.945 1 98 44 ALA B O 1
ATOM 1543 N N . LEU B 1 45 ? 1.689 -14.734 -10.547 1 98.69 45 LEU B N 1
ATOM 1544 C CA . LEU B 1 45 ? 2.309 -14.844 -9.234 1 98.69 45 LEU B CA 1
ATOM 1545 C C . LEU B 1 45 ? 1.286 -15.273 -8.188 1 98.69 45 LEU B C 1
ATOM 1547 O O . LEU B 1 45 ? 0.104 -14.938 -8.289 1 98.69 45 LEU B O 1
ATOM 1551 N N . PRO B 1 46 ? 1.745 -16.047 -7.16 1 98.62 46 PRO B N 1
ATOM 1552 C CA . PRO B 1 46 ? 0.824 -16.281 -6.043 1 98.62 46 PRO B CA 1
ATOM 1553 C C . PRO B 1 46 ? 0.436 -14.992 -5.32 1 98.62 46 PRO B C 1
ATOM 1555 O O . PRO B 1 46 ? 1.261 -14.078 -5.184 1 98.62 46 PRO B O 1
ATOM 1558 N N . GLY B 1 47 ? -0.762 -14.859 -4.918 1 98 47 GLY B N 1
ATOM 1559 C CA . GLY B 1 47 ? -1.284 -13.68 -4.238 1 98 47 GLY B CA 1
ATOM 1560 C C . GLY B 1 47 ? -2.785 -13.734 -4.031 1 98 47 GLY B C 1
ATOM 1561 O O . GLY B 1 47 ? -3.436 -14.719 -4.383 1 98 47 GLY B O 1
ATOM 1562 N N . GLY B 1 48 ? -3.311 -12.68 -3.42 1 97.19 48 GLY B N 1
ATOM 1563 C CA . GLY B 1 48 ? -4.738 -12.625 -3.143 1 97.19 48 GLY B CA 1
ATOM 1564 C C . GLY B 1 48 ? -5.141 -11.414 -2.326 1 97.19 48 GLY B C 1
ATOM 1565 O O . GLY B 1 48 ? -4.328 -10.508 -2.104 1 97.19 48 GLY B O 1
ATOM 1566 N N . GLY B 1 49 ? -6.355 -11.43 -1.968 1 97.12 49 GLY B N 1
ATOM 1567 C CA . GLY B 1 49 ? -6.926 -10.297 -1.255 1 97.12 49 GLY B CA 1
ATOM 1568 C C . GLY B 1 49 ? -6.441 -10.195 0.179 1 97.12 49 GLY B C 1
ATOM 1569 O O . GLY B 1 49 ? -6.164 -11.211 0.823 1 97.12 49 GLY B O 1
ATOM 1570 N N . HIS B 1 50 ? -6.391 -8.906 0.666 1 98.31 50 HIS B N 1
ATOM 1571 C CA . HIS B 1 50 ? -6.043 -8.609 2.051 1 98.31 50 HIS B CA 1
ATOM 1572 C C . HIS B 1 50 ? -7.188 -8.969 2.994 1 98.31 50 HIS B C 1
ATOM 1574 O O . HIS B 1 50 ? -8.336 -8.609 2.742 1 98.31 50 HIS B O 1
ATOM 1580 N N . ASP B 1 51 ? -6.891 -9.719 4.078 1 97.75 51 ASP B N 1
ATOM 1581 C CA . ASP B 1 51 ? -7.879 -10 5.113 1 97.75 51 ASP B CA 1
ATOM 1582 C C . ASP B 1 51 ? -7.719 -9.055 6.297 1 97.75 51 ASP B C 1
ATOM 1584 O O . ASP B 1 51 ? -6.602 -8.805 6.758 1 97.75 51 ASP B O 1
ATOM 1588 N N . ILE B 1 52 ? -8.812 -8.586 6.711 1 97.62 52 ILE B N 1
ATOM 1589 C CA . ILE B 1 52 ? -8.789 -7.828 7.953 1 97.62 52 ILE B CA 1
ATOM 1590 C C . ILE B 1 52 ? -8.188 -8.68 9.07 1 97.62 52 ILE B C 1
ATOM 1592 O O . ILE B 1 52 ? -8.484 -9.875 9.172 1 97.62 52 ILE B O 1
ATOM 1596 N N . GLY B 1 53 ? -7.348 -8.055 9.922 1 97.25 53 GLY B N 1
ATOM 1597 C CA . GLY B 1 53 ? -6.754 -8.781 11.039 1 97.25 53 GLY B CA 1
ATOM 1598 C C . GLY B 1 53 ? -5.309 -9.164 10.797 1 97.25 53 GLY B C 1
ATOM 1599 O O . GLY B 1 53 ? -4.648 -9.711 11.688 1 97.25 53 GLY B O 1
ATOM 1600 N N . GLU B 1 54 ? -4.801 -8.852 9.602 1 98.06 54 GLU B N 1
ATOM 1601 C CA . GLU B 1 54 ? -3.406 -9.156 9.289 1 98.06 54 GLU B CA 1
ATOM 1602 C C . GLU B 1 54 ? -2.715 -7.961 8.641 1 98.06 54 GLU B C 1
ATOM 1604 O O . GLU B 1 54 ? -3.375 -7.004 8.227 1 98.06 54 GLU B O 1
ATOM 1609 N N . THR B 1 55 ? -1.374 -7.969 8.617 1 98.44 55 THR B N 1
ATOM 1610 C CA . THR B 1 55 ? -0.637 -7 7.812 1 98.44 55 THR B CA 1
ATOM 1611 C C . THR B 1 55 ? -0.674 -7.379 6.336 1 98.44 55 THR B C 1
ATOM 1613 O O . THR B 1 55 ? -0.968 -8.523 5.992 1 98.44 55 THR B O 1
ATOM 1616 N N . ILE B 1 56 ? -0.388 -6.422 5.48 1 98.75 56 ILE B N 1
ATOM 1617 C CA . ILE B 1 56 ? -0.379 -6.711 4.051 1 98.75 56 ILE B CA 1
ATOM 1618 C C . ILE B 1 56 ? 0.775 -7.656 3.723 1 98.75 56 ILE B C 1
ATOM 1620 O O . ILE B 1 56 ? 0.661 -8.5 2.83 1 98.75 56 ILE B O 1
ATOM 1624 N N . ALA B 1 57 ? 1.866 -7.582 4.457 1 98.69 57 ALA B N 1
ATOM 1625 C CA . ALA B 1 57 ? 2.965 -8.531 4.289 1 98.69 57 ALA B CA 1
ATOM 1626 C C . ALA B 1 57 ? 2.531 -9.945 4.668 1 98.69 57 ALA B C 1
ATOM 1628 O O . ALA B 1 57 ? 2.852 -10.906 3.965 1 98.69 57 ALA B O 1
ATOM 1629 N N . ASP B 1 58 ? 1.765 -10.07 5.754 1 98.62 58 ASP B N 1
ATOM 1630 C CA . ASP B 1 58 ? 1.249 -11.367 6.172 1 98.62 58 ASP B CA 1
ATOM 1631 C C . ASP B 1 58 ? 0.28 -11.93 5.133 1 98.62 58 ASP B C 1
ATOM 1633 O O . ASP B 1 58 ? 0.195 -13.148 4.949 1 98.62 58 ASP B O 1
ATOM 1637 N N . THR B 1 59 ? -0.479 -11.055 4.484 1 98.81 59 THR B N 1
ATOM 1638 C CA . THR B 1 59 ? -1.339 -11.5 3.389 1 98.81 59 THR B CA 1
ATOM 1639 C C . THR B 1 59 ? -0.529 -12.234 2.326 1 98.81 59 THR B C 1
ATOM 1641 O O . THR B 1 59 ? -0.907 -13.328 1.897 1 98.81 59 THR B O 1
ATOM 1644 N N . ALA B 1 60 ? 0.608 -11.656 1.912 1 98.81 60 ALA B N 1
ATOM 1645 C CA . ALA B 1 60 ? 1.457 -12.281 0.9 1 98.81 60 ALA B CA 1
ATOM 1646 C C . ALA B 1 60 ? 1.938 -13.648 1.358 1 98.81 60 ALA B C 1
ATOM 1648 O O . ALA B 1 60 ? 1.859 -14.625 0.608 1 98.81 60 ALA B O 1
ATOM 1649 N N . VAL B 1 61 ? 2.363 -13.688 2.602 1 98.88 61 VAL B N 1
ATOM 1650 C CA . VAL B 1 61 ? 2.902 -14.922 3.16 1 98.88 61 VAL B CA 1
ATOM 1651 C C . VAL B 1 61 ? 1.809 -15.984 3.203 1 98.88 61 VAL B C 1
ATOM 1653 O O . VAL B 1 61 ? 2.025 -17.125 2.783 1 98.88 61 VAL B O 1
ATOM 1656 N N . ARG B 1 62 ? 0.643 -15.625 3.729 1 98.75 62 ARG B N 1
ATOM 1657 C CA . ARG B 1 62 ? -0.481 -16.547 3.826 1 98.75 62 ARG B CA 1
ATOM 1658 C C . ARG B 1 62 ? -0.89 -17.062 2.449 1 98.75 62 ARG B C 1
ATOM 1660 O O . ARG B 1 62 ? -1.085 -18.266 2.26 1 98.75 62 ARG B O 1
ATOM 1667 N N . GLU B 1 63 ? -1.042 -16.172 1.457 1 98.56 63 GLU B N 1
ATOM 1668 C CA . GLU B 1 63 ? -1.477 -16.547 0.115 1 98.56 63 GLU B CA 1
ATOM 1669 C C . GLU B 1 63 ? -0.474 -17.5 -0.545 1 98.56 63 GLU B C 1
ATOM 1671 O O . GLU B 1 63 ? -0.863 -18.422 -1.263 1 98.56 63 GLU B O 1
ATOM 1676 N N . VAL B 1 64 ? 0.858 -17.234 -0.362 1 98.75 64 VAL B N 1
ATOM 1677 C CA . VAL B 1 64 ? 1.872 -18.141 -0.91 1 98.75 64 VAL B CA 1
ATOM 1678 C C . VAL B 1 64 ? 1.712 -19.531 -0.307 1 98.75 64 VAL B C 1
ATOM 1680 O O . VAL B 1 64 ? 1.732 -20.531 -1.027 1 98.75 64 VAL B O 1
ATOM 1683 N N . LYS B 1 65 ? 1.532 -19.531 1.019 1 98.69 65 LYS B N 1
ATOM 1684 C CA . LYS B 1 65 ? 1.346 -20.812 1.683 1 98.69 65 LYS B CA 1
ATOM 1685 C C . LYS B 1 65 ? 0.114 -21.531 1.144 1 98.69 65 LYS B C 1
ATOM 1687 O O . LYS B 1 65 ? 0.183 -22.719 0.802 1 98.69 65 LYS B O 1
ATOM 1692 N N . GLU B 1 66 ? -0.993 -20.875 1.044 1 98.31 66 GLU B N 1
ATOM 1693 C CA . GLU B 1 66 ? -2.26 -21.469 0.614 1 98.31 66 GLU B CA 1
ATOM 1694 C C . GLU B 1 66 ? -2.18 -21.953 -0.828 1 98.31 66 GLU B C 1
ATOM 1696 O O . GLU B 1 66 ? -2.691 -23.031 -1.153 1 98.31 66 GLU B O 1
ATOM 1701 N N . GLU B 1 67 ? -1.529 -21.188 -1.729 1 98.25 67 GLU B N 1
ATOM 1702 C CA . GLU B 1 67 ? -1.608 -21.453 -3.162 1 98.25 67 GLU B CA 1
ATOM 1703 C C . GLU B 1 67 ? -0.462 -22.344 -3.621 1 98.25 67 GLU B C 1
ATOM 1705 O O . GLU B 1 67 ? -0.538 -22.953 -4.688 1 98.25 67 GLU B O 1
ATOM 1710 N N . THR B 1 68 ? 0.692 -22.453 -2.793 1 98.44 68 THR B N 1
ATOM 1711 C CA . THR B 1 68 ? 1.866 -23.125 -3.33 1 98.44 68 THR B CA 1
ATOM 1712 C C . THR B 1 68 ? 2.424 -24.125 -2.32 1 98.44 68 THR B C 1
ATOM 1714 O O . THR B 1 68 ? 3.266 -24.969 -2.662 1 98.44 68 THR B O 1
ATOM 1717 N N . GLY B 1 69 ? 2.006 -24.031 -1.046 1 98.44 69 GLY B N 1
ATOM 1718 C CA . GLY B 1 69 ? 2.506 -24.906 0 1 98.44 69 GLY B CA 1
ATOM 1719 C C . GLY B 1 69 ? 3.805 -24.422 0.616 1 98.44 69 GLY B C 1
ATOM 1720 O O . GLY B 1 69 ? 4.273 -24.984 1.61 1 98.44 69 GLY B O 1
ATOM 1721 N N . LEU B 1 70 ? 4.398 -23.359 0.17 1 98.69 70 LEU B N 1
ATOM 1722 C CA . LEU B 1 70 ? 5.715 -22.922 0.62 1 98.69 70 LEU B CA 1
ATOM 1723 C C . LEU B 1 70 ? 5.594 -21.906 1.758 1 98.69 70 LEU B C 1
ATOM 1725 O O . LEU B 1 70 ? 4.68 -21.078 1.762 1 98.69 70 LEU B O 1
ATOM 1729 N N . ASP B 1 71 ? 6.488 -22 2.711 1 98.75 71 ASP B N 1
ATOM 1730 C CA . ASP B 1 71 ? 6.695 -20.984 3.738 1 98.75 71 ASP B CA 1
ATOM 1731 C C . ASP B 1 71 ? 7.727 -19.953 3.291 1 98.75 71 ASP B C 1
ATOM 1733 O O . ASP B 1 71 ? 8.836 -20.297 2.891 1 98.75 71 ASP B O 1
ATOM 1737 N N . VAL B 1 72 ? 7.301 -18.703 3.355 1 98.88 72 VAL B N 1
ATOM 1738 C CA . VAL B 1 72 ? 8.227 -17.672 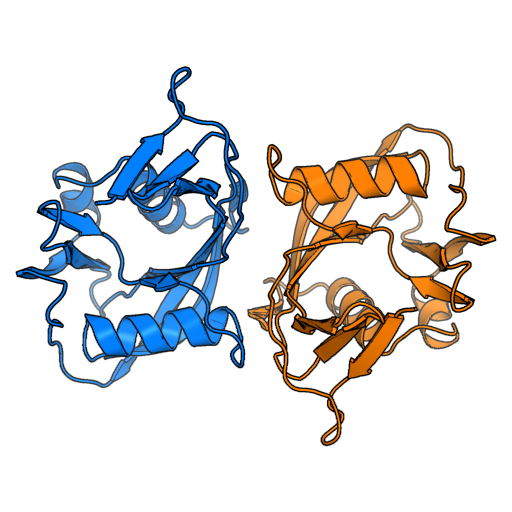2.895 1 98.88 72 VAL B CA 1
ATOM 1739 C C . VAL B 1 72 ? 8.305 -16.562 3.928 1 98.88 72 VAL B C 1
ATOM 1741 O O . VAL B 1 72 ? 7.469 -16.469 4.832 1 98.88 72 VAL B O 1
ATOM 1744 N N . GLU B 1 73 ? 9.305 -15.766 3.816 1 98.69 73 GLU B N 1
ATOM 1745 C CA . GLU B 1 73 ? 9.422 -14.492 4.516 1 98.69 73 GLU B CA 1
ATOM 1746 C C . GLU B 1 73 ? 9.578 -13.336 3.527 1 98.69 73 GLU B C 1
ATOM 1748 O O . GLU B 1 73 ? 10.266 -13.461 2.516 1 98.69 73 GLU B O 1
ATOM 1753 N N . VAL B 1 74 ? 8.891 -12.258 3.812 1 98.69 74 VAL B N 1
ATOM 1754 C CA . VAL B 1 74 ? 9 -11.062 2.986 1 98.69 74 VAL B CA 1
ATOM 1755 C C . VAL B 1 74 ? 10.367 -10.422 3.18 1 98.69 74 VAL B C 1
ATOM 1757 O O . VAL B 1 74 ? 10.812 -10.219 4.312 1 98.69 74 VAL B O 1
ATOM 1760 N N . THR B 1 75 ? 11.039 -10.039 2.068 1 97.81 75 THR B N 1
ATOM 1761 C CA . THR B 1 75 ? 12.383 -9.461 2.152 1 97.81 75 THR B CA 1
ATOM 1762 C C . THR B 1 75 ? 12.398 -8.062 1.55 1 97.81 75 THR B C 1
ATOM 1764 O O . THR B 1 75 ? 13.398 -7.344 1.671 1 97.81 75 THR B O 1
ATOM 1767 N N . GLY B 1 76 ? 11.352 -7.684 0.868 1 97.88 76 GLY B N 1
ATOM 1768 C CA . GLY B 1 76 ? 11.297 -6.359 0.263 1 97.88 76 GLY B CA 1
ATOM 1769 C C . GLY B 1 76 ? 10 -6.102 -0.489 1 97.88 76 GLY B C 1
ATOM 1770 O O . GLY B 1 76 ? 9.148 -6.984 -0.588 1 97.88 76 GLY B O 1
ATOM 1771 N N . LEU B 1 77 ? 9.852 -4.871 -0.931 1 98.75 77 LEU B N 1
ATOM 1772 C CA . LEU B 1 77 ? 8.719 -4.422 -1.734 1 98.75 77 LEU B CA 1
ATOM 1773 C C . LEU B 1 77 ? 9.156 -4.102 -3.16 1 98.75 77 LEU B C 1
ATOM 1775 O O . LEU B 1 77 ? 10.062 -3.293 -3.367 1 98.75 77 LEU B O 1
ATOM 1779 N N . VAL B 1 78 ? 8.516 -4.77 -4.102 1 98.69 78 VAL B N 1
ATOM 1780 C CA . VAL B 1 78 ? 8.852 -4.555 -5.504 1 98.69 78 VAL B CA 1
ATOM 1781 C C . VAL B 1 78 ? 8.094 -3.338 -6.035 1 98.69 78 VAL B C 1
ATOM 1783 O O . VAL B 1 78 ? 8.641 -2.543 -6.801 1 98.69 78 VAL B O 1
ATOM 1786 N N . GLY B 1 79 ? 6.844 -3.246 -5.594 1 98.75 79 GLY B N 1
ATOM 1787 C CA . GLY B 1 79 ? 6.07 -2.107 -6.062 1 98.75 79 GLY B CA 1
ATOM 1788 C C . GLY B 1 79 ? 4.676 -2.047 -5.469 1 98.75 79 GLY B C 1
ATOM 1789 O O . GLY B 1 79 ? 4.23 -2.996 -4.82 1 98.75 79 GLY B O 1
ATOM 1790 N N . VAL B 1 80 ? 4.098 -0.915 -5.625 1 98.75 80 VAL B N 1
ATOM 1791 C CA . VAL B 1 80 ? 2.699 -0.63 -5.332 1 98.75 80 VAL B CA 1
ATOM 1792 C C . VAL B 1 80 ? 1.953 -0.322 -6.629 1 98.75 80 VAL B C 1
ATOM 1794 O O . VAL B 1 80 ? 2.355 0.561 -7.391 1 98.75 80 VAL B O 1
ATOM 1797 N N . TYR B 1 81 ? 0.929 -1.053 -6.895 1 98.56 81 TYR B N 1
ATOM 1798 C CA . TYR B 1 81 ? 0.185 -0.944 -8.141 1 98.56 81 TYR B CA 1
ATOM 1799 C C . TYR B 1 81 ? -1.257 -0.522 -7.887 1 98.56 81 TYR B C 1
ATOM 1801 O O . TYR B 1 81 ? -2.064 -1.318 -7.402 1 98.56 81 TYR B O 1
ATOM 1809 N N . THR B 1 82 ? -1.561 0.758 -8.281 1 98.31 82 THR B N 1
ATOM 1810 C CA . THR B 1 82 ? -2.855 1.335 -7.941 1 98.31 82 THR B CA 1
ATOM 1811 C C . THR B 1 82 ? -3.453 2.072 -9.133 1 98.31 82 THR B C 1
ATOM 1813 O O . THR B 1 82 ? -4.199 3.037 -8.961 1 98.31 82 THR B O 1
ATOM 1816 N N . ASN B 1 83 ? -3.127 1.654 -10.312 1 97 83 ASN B N 1
ATOM 1817 C CA . ASN B 1 83 ? -3.623 2.238 -11.555 1 97 83 ASN B CA 1
ATOM 1818 C C . ASN B 1 83 ? -5.148 2.271 -11.586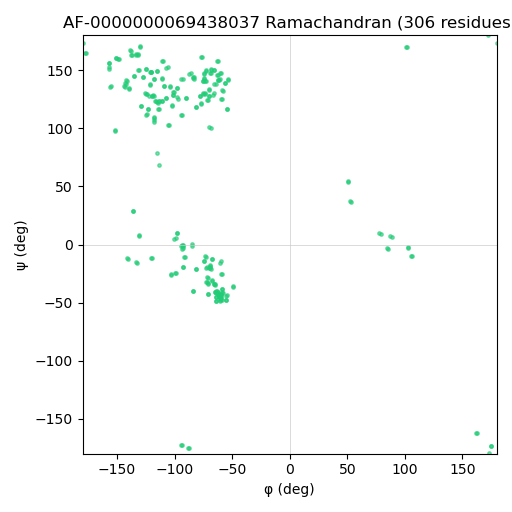 1 97 83 ASN B C 1
ATOM 1820 O O . ASN B 1 83 ? -5.797 1.225 -11.594 1 97 83 ASN B O 1
ATOM 1824 N N . PRO B 1 84 ? -5.73 3.51 -11.625 1 96.88 84 PRO B N 1
ATOM 1825 C CA . PRO B 1 84 ? -7.191 3.596 -11.617 1 96.88 84 PRO B CA 1
ATOM 1826 C C . PRO B 1 84 ? -7.816 3.047 -12.898 1 96.88 84 PRO B C 1
ATOM 1828 O O . PRO B 1 84 ? -9.031 2.832 -12.953 1 96.88 84 PRO B O 1
ATOM 1831 N N . HIS B 1 85 ? -7.02 2.812 -13.906 1 96.56 85 HIS B N 1
ATOM 1832 C CA . HIS B 1 85 ? -7.531 2.277 -15.164 1 96.56 85 HIS B CA 1
ATOM 1833 C C . HIS B 1 85 ? -7.336 0.768 -15.242 1 96.56 85 HIS B C 1
ATOM 1835 O O . HIS B 1 85 ? -7.434 0.179 -16.328 1 96.56 85 HIS B O 1
ATOM 1841 N N . HIS B 1 86 ? -6.969 0.152 -14.211 1 97.12 86 HIS B N 1
ATOM 1842 C CA . HIS B 1 86 ? -7.047 -1.29 -14.008 1 97.12 86 HIS B CA 1
ATOM 1843 C C . HIS B 1 86 ? -8.18 -1.655 -13.055 1 97.12 86 HIS B C 1
ATOM 1845 O O . HIS B 1 86 ? -8.039 -1.521 -11.844 1 97.12 86 HIS B O 1
ATOM 1851 N N . VAL B 1 87 ? -9.258 -2.141 -13.656 1 97 87 VAL B N 1
ATOM 1852 C CA . VAL B 1 87 ? -10.445 -2.41 -12.852 1 97 87 VAL B CA 1
ATOM 1853 C C . VAL B 1 87 ? -10.914 -3.844 -13.086 1 97 87 VAL B C 1
ATOM 1855 O O . VAL B 1 87 ? -10.75 -4.387 -14.188 1 97 87 VAL B O 1
ATOM 1858 N N . VAL B 1 88 ? -11.414 -4.445 -12.031 1 95 88 VAL B N 1
ATOM 1859 C CA . VAL B 1 88 ? -11.969 -5.793 -12.078 1 95 88 VAL B CA 1
ATOM 1860 C C . VAL B 1 88 ? -13.453 -5.754 -11.734 1 95 88 VAL B C 1
ATOM 1862 O O . VAL B 1 88 ? -13.828 -5.316 -10.641 1 95 88 VAL B O 1
ATOM 1865 N N . ALA B 1 89 ? -14.258 -6.258 -12.641 1 95.19 89 ALA B N 1
ATOM 1866 C CA . ALA B 1 89 ? -15.703 -6.277 -12.43 1 95.19 89 ALA B CA 1
ATOM 1867 C C . ALA B 1 89 ? -16.188 -7.68 -12.07 1 95.19 89 ALA B C 1
ATOM 1869 O O . ALA B 1 89 ? -15.75 -8.664 -12.664 1 95.19 89 ALA B O 1
ATOM 1870 N N . PHE B 1 90 ? -17.031 -7.707 -11.094 1 92.69 90 PHE B N 1
ATOM 1871 C CA . PHE B 1 90 ? -17.641 -8.961 -10.672 1 92.69 90 PHE B CA 1
ATOM 1872 C C . PHE B 1 90 ? -19.125 -8.984 -11.023 1 92.69 90 PHE B C 1
ATOM 1874 O O . PHE B 1 90 ? -19.75 -7.934 -11.203 1 92.69 90 PHE B O 1
ATOM 1881 N N . THR B 1 91 ? -19.641 -10.219 -11.102 1 90.12 91 THR B N 1
ATOM 1882 C CA . THR B 1 91 ? -21.016 -10.391 -11.547 1 90.12 91 THR B CA 1
ATOM 1883 C C . THR B 1 91 ? -21.984 -9.859 -10.492 1 90.12 91 THR B C 1
ATOM 1885 O O . THR B 1 91 ? -23.141 -9.57 -10.805 1 90.12 91 THR B O 1
ATOM 1888 N N . ASP B 1 92 ? -21.609 -9.672 -9.281 1 91.62 92 ASP B N 1
ATOM 1889 C CA . ASP B 1 92 ? -22.484 -9.203 -8.219 1 91.62 92 ASP B CA 1
ATOM 1890 C C . ASP B 1 92 ? -22.562 -7.676 -8.211 1 91.62 92 ASP B C 1
ATOM 1892 O O . ASP B 1 92 ? -23.234 -7.094 -7.355 1 91.62 92 ASP B O 1
ATOM 1896 N N . GLY B 1 93 ? -21.891 -7.082 -9.094 1 93.12 93 GLY B N 1
ATOM 1897 C CA . GLY B 1 93 ? -21.984 -5.633 -9.195 1 93.12 93 GLY B CA 1
ATOM 1898 C C . GLY B 1 93 ? -20.766 -4.914 -8.648 1 93.12 93 GLY B C 1
ATOM 1899 O O . GLY B 1 93 ? -20.594 -3.715 -8.875 1 93.12 93 GLY B O 1
ATOM 1900 N N . GLU B 1 94 ? -19.953 -5.629 -8.031 1 94.5 94 GLU B N 1
ATOM 1901 C CA . GLU B 1 94 ? -18.719 -5.023 -7.516 1 94.5 94 GLU B CA 1
ATOM 1902 C C . GLU B 1 94 ? -17.719 -4.77 -8.633 1 94.5 94 GLU B C 1
ATOM 1904 O O . GLU B 1 94 ? -17.5 -5.637 -9.484 1 94.5 94 GLU B O 1
ATOM 1909 N N . VAL B 1 95 ? -17.203 -3.537 -8.672 1 97.06 95 VAL B N 1
ATOM 1910 C CA . VAL B 1 95 ? -16.125 -3.154 -9.594 1 97.06 95 VAL B CA 1
ATOM 1911 C C . VAL B 1 95 ? -14.945 -2.586 -8.812 1 97.06 95 VAL B C 1
ATOM 1913 O O . VAL B 1 95 ? -15.031 -1.486 -8.258 1 97.06 95 VAL B O 1
ATOM 1916 N N . ARG B 1 96 ? -13.883 -3.334 -8.844 1 97.12 96 ARG B N 1
ATOM 1917 C CA . ARG B 1 96 ? -12.75 -2.986 -7.988 1 97.12 96 ARG B CA 1
ATOM 1918 C C . ARG B 1 96 ? -11.656 -2.285 -8.781 1 97.12 96 ARG B C 1
ATOM 1920 O O . ARG B 1 96 ? -11.266 -2.756 -9.852 1 97.12 96 ARG B O 1
ATOM 1927 N N . GLN B 1 97 ? -11.219 -1.143 -8.273 1 97.81 97 GLN B N 1
ATOM 1928 C CA . GLN B 1 97 ? -9.961 -0.593 -8.758 1 97.81 97 GLN B CA 1
ATOM 1929 C C . GLN B 1 97 ? -8.766 -1.369 -8.203 1 97.81 97 GLN B C 1
ATOM 1931 O O . GLN B 1 97 ? -8.758 -1.745 -7.027 1 97.81 97 GLN B O 1
ATOM 1936 N N . GLN B 1 98 ? -7.801 -1.498 -9.07 1 97.12 98 GLN B N 1
ATOM 1937 C CA . GLN B 1 98 ? -6.562 -2.15 -8.664 1 97.12 98 GLN B CA 1
ATOM 1938 C C . GLN B 1 98 ? -5.918 -1.429 -7.484 1 97.12 98 GLN B C 1
ATOM 1940 O O . GLN B 1 98 ? -5.824 -0.2 -7.48 1 97.12 98 GLN B O 1
ATOM 1945 N N . PHE B 1 99 ? -5.496 -2.197 -6.441 1 98.56 99 PHE B N 1
ATOM 1946 C CA . PHE B 1 99 ? -4.645 -1.807 -5.324 1 98.56 99 PHE B CA 1
ATOM 1947 C C . PHE B 1 99 ? -3.869 -3.006 -4.789 1 98.56 99 PHE B C 1
ATOM 1949 O O . PHE B 1 99 ? -4.402 -3.799 -4.012 1 98.56 99 PHE B O 1
ATOM 1956 N N . SER B 1 100 ? -2.686 -3.107 -5.219 1 98.62 100 SER B N 1
ATOM 1957 C CA . SER B 1 100 ? -1.942 -4.328 -4.918 1 98.62 100 SER B CA 1
ATOM 1958 C C . SER B 1 100 ? -0.478 -4.023 -4.617 1 98.62 100 SER B C 1
ATOM 1960 O O . SER B 1 100 ? 0.11 -3.121 -5.219 1 98.62 100 SER B O 1
ATOM 1962 N N . LEU B 1 101 ? 0.067 -4.691 -3.689 1 98.88 101 LEU B N 1
ATOM 1963 C CA . LEU B 1 101 ? 1.494 -4.645 -3.393 1 98.88 101 LEU B CA 1
ATOM 1964 C C . LEU B 1 101 ? 2.174 -5.949 -3.791 1 98.88 101 LEU B C 1
ATOM 1966 O O . LEU B 1 101 ? 1.626 -7.031 -3.57 1 98.88 101 LEU B O 1
ATOM 1970 N N . LEU B 1 102 ? 3.311 -5.855 -4.414 1 98.94 102 LEU B N 1
ATOM 1971 C CA . LEU B 1 102 ? 4.125 -7.02 -4.754 1 98.94 102 LEU B CA 1
ATOM 1972 C C . LEU B 1 102 ? 5.359 -7.098 -3.863 1 98.94 102 LEU B C 1
ATOM 1974 O O . LEU B 1 102 ? 6.152 -6.156 -3.812 1 98.94 102 LEU B O 1
ATOM 1978 N N . PHE B 1 103 ? 5.516 -8.234 -3.244 1 98.88 103 PHE B N 1
ATOM 1979 C CA . PHE B 1 103 ? 6.625 -8.422 -2.318 1 98.88 103 PHE B CA 1
ATOM 1980 C C . PHE B 1 103 ? 7.637 -9.414 -2.883 1 98.88 103 PHE B C 1
ATOM 1982 O O . PHE B 1 103 ? 7.262 -10.375 -3.551 1 98.88 103 PHE B O 1
ATOM 1989 N N . ALA B 1 104 ? 8.898 -9.141 -2.631 1 98.75 104 ALA B N 1
ATOM 1990 C CA . ALA B 1 104 ? 9.938 -10.156 -2.771 1 98.75 104 ALA B CA 1
ATOM 1991 C C . ALA B 1 104 ? 10.031 -11.023 -1.518 1 98.75 104 ALA B C 1
ATOM 1993 O O . ALA B 1 104 ? 9.852 -10.531 -0.401 1 98.75 104 ALA B O 1
ATOM 1994 N N . THR B 1 105 ? 10.289 -12.336 -1.72 1 98.75 105 THR B N 1
ATOM 1995 C CA . THR B 1 105 ? 10.336 -13.234 -0.572 1 98.75 105 THR B CA 1
ATOM 1996 C C . THR B 1 105 ? 11.508 -14.203 -0.687 1 98.75 105 THR B C 1
ATOM 1998 O O . THR B 1 105 ? 12.117 -14.328 -1.75 1 98.75 105 THR B O 1
ATOM 2001 N N . THR B 1 106 ? 11.828 -14.797 0.407 1 98.5 106 THR B N 1
ATOM 2002 C CA . THR B 1 106 ? 12.727 -15.945 0.442 1 98.5 106 THR B CA 1
ATOM 2003 C C . THR B 1 106 ? 12.008 -17.172 0.994 1 98.5 106 THR B C 1
ATOM 2005 O O . THR B 1 106 ? 11.188 -17.062 1.903 1 98.5 106 THR B O 1
ATOM 2008 N N . VAL B 1 107 ? 12.32 -18.344 0.434 1 98.5 107 VAL B N 1
ATOM 2009 C CA . VAL B 1 107 ? 11.703 -19.594 0.857 1 98.5 107 VAL B CA 1
ATOM 2010 C C . VAL B 1 107 ? 12.344 -20.078 2.156 1 98.5 107 VAL B C 1
ATOM 2012 O O . VAL B 1 107 ? 13.57 -20.125 2.268 1 98.5 107 VAL B O 1
ATOM 2015 N N . LEU B 1 108 ? 11.516 -20.344 3.078 1 98.38 108 LEU B N 1
ATOM 2016 C CA . LEU B 1 108 ? 11.977 -20.859 4.359 1 98.38 108 LEU B CA 1
ATOM 2017 C C . LEU B 1 108 ? 11.812 -22.375 4.43 1 98.38 108 LEU B C 1
ATOM 2019 O O . LEU B 1 108 ? 12.477 -23.047 5.23 1 98.38 108 LEU B O 1
ATOM 2023 N N . GLY B 1 109 ? 10.875 -22.891 3.637 1 97.88 109 GLY B N 1
ATOM 2024 C CA . GLY B 1 109 ? 10.539 -24.297 3.623 1 97.88 109 GLY B CA 1
ATOM 2025 C C . GLY B 1 109 ? 9.195 -24.594 2.984 1 97.88 109 GLY B C 1
ATOM 2026 O O . GLY B 1 109 ? 8.734 -23.828 2.133 1 97.88 109 GLY B O 1
ATOM 2027 N N . GLY B 1 110 ? 8.703 -25.812 3.291 1 97.44 110 GLY B N 1
ATOM 2028 C CA . GLY B 1 110 ? 7.438 -26.25 2.723 1 97.44 110 GLY B CA 1
ATOM 2029 C C . GLY B 1 110 ? 7.598 -27.203 1.559 1 97.44 110 GLY B C 1
ATOM 2030 O O . GLY B 1 110 ? 8.719 -27.531 1.162 1 97.44 110 GLY B O 1
ATOM 2031 N N . THR B 1 111 ? 6.492 -27.734 1.2 1 96.94 111 THR B N 1
ATOM 2032 C CA . THR B 1 111 ? 6.441 -28.641 0.065 1 96.94 111 THR B CA 1
ATOM 2033 C C . THR B 1 111 ? 5.516 -28.109 -1.021 1 96.94 111 THR B C 1
ATOM 2035 O O . THR B 1 111 ? 4.344 -27.828 -0.764 1 96.94 111 THR B O 1
ATOM 2038 N N . LEU B 1 112 ? 6.012 -28.031 -2.205 1 96.12 112 LEU B N 1
ATOM 2039 C CA . LEU B 1 112 ? 5.262 -27.484 -3.328 1 96.12 112 LEU B CA 1
ATOM 2040 C C . LEU B 1 112 ? 3.979 -28.266 -3.568 1 96.12 112 LEU B C 1
ATOM 2042 O O . LEU B 1 112 ? 4.008 -29.5 -3.654 1 96.12 112 LEU B O 1
ATOM 2046 N N . ALA B 1 113 ? 2.883 -27.547 -3.582 1 94.88 113 ALA B N 1
ATOM 2047 C CA . ALA B 1 113 ? 1.552 -28.078 -3.873 1 94.88 113 ALA B CA 1
ATOM 2048 C C . ALA B 1 113 ? 0.619 -26.969 -4.352 1 94.88 113 ALA B C 1
ATOM 2050 O O . ALA B 1 113 ? 0.785 -25.797 -3.98 1 94.88 113 ALA B O 1
ATOM 2051 N N . ILE B 1 114 ? -0.39 -27.359 -5.164 1 91.38 114 ILE B N 1
ATOM 2052 C CA . ILE B 1 114 ? -1.326 -26.344 -5.625 1 91.38 114 ILE B CA 1
ATOM 2053 C C . ILE B 1 114 ? -2.666 -26.516 -4.91 1 91.38 114 ILE B C 1
ATOM 2055 O O . ILE B 1 114 ? -3.016 -27.609 -4.488 1 91.38 114 ILE B O 1
ATOM 2059 N N . ASP B 1 115 ? -3.285 -25.375 -4.828 1 91 115 ASP B N 1
ATOM 2060 C CA . ASP B 1 115 ? -4.637 -25.422 -4.277 1 91 115 ASP B CA 1
ATOM 2061 C C . ASP B 1 115 ? -5.668 -25.672 -5.371 1 91 115 ASP B C 1
ATOM 2063 O O . ASP B 1 115 ? -5.312 -26 -6.504 1 91 115 ASP B O 1
ATOM 2067 N N . HIS B 1 116 ? -6.914 -25.625 -4.945 1 88.88 116 HIS B N 1
ATOM 2068 C CA . HIS B 1 116 ? -7.996 -25.984 -5.859 1 88.88 116 HIS B CA 1
ATOM 2069 C C . HIS B 1 116 ? -8.219 -24.891 -6.902 1 88.88 116 HIS B C 1
ATOM 2071 O O . HIS B 1 116 ? -8.914 -25.109 -7.898 1 88.88 116 HIS B O 1
ATOM 2077 N N . GLU B 1 117 ? -7.578 -23.719 -6.742 1 89.81 117 GLU B N 1
ATOM 2078 C CA . GLU B 1 117 ? -7.797 -22.578 -7.633 1 89.81 117 GLU B CA 1
ATOM 2079 C C . GLU B 1 117 ? -6.781 -22.562 -8.766 1 89.81 117 GLU B C 1
ATOM 2081 O O . GLU B 1 117 ? -6.902 -21.781 -9.703 1 89.81 117 GLU B O 1
ATOM 2086 N N . SER B 1 118 ? -5.848 -23.516 -8.703 1 93.75 118 SER B N 1
ATOM 2087 C CA . SER B 1 118 ? -4.785 -23.547 -9.703 1 93.75 118 SER B CA 1
ATOM 2088 C C . SER B 1 118 ? -4.727 -24.906 -10.406 1 93.75 118 SER B C 1
ATOM 2090 O O . SER B 1 118 ? -5.102 -25.922 -9.836 1 93.75 118 SER B O 1
ATOM 2092 N N . THR B 1 119 ? -4.262 -24.859 -11.672 1 95.56 119 THR B N 1
ATOM 2093 C CA . THR B 1 119 ? -4.141 -26.094 -12.438 1 95.56 119 THR B CA 1
ATOM 2094 C C . THR B 1 119 ? -2.684 -26.547 -12.508 1 95.56 119 THR B C 1
ATOM 2096 O O . THR B 1 119 ? -2.406 -27.734 -12.703 1 95.56 119 THR B O 1
ATOM 2099 N N . ASP B 1 120 ? -1.822 -25.594 -12.375 1 96.69 120 ASP B N 1
ATOM 2100 C CA . ASP B 1 120 ? -0.401 -25.906 -12.516 1 96.69 120 ASP B CA 1
ATOM 2101 C C . ASP B 1 120 ? 0.448 -24.984 -11.648 1 96.69 120 ASP B C 1
ATOM 2103 O O . ASP B 1 120 ? -0.025 -23.922 -11.203 1 96.69 120 ASP B O 1
ATOM 2107 N N . ILE B 1 121 ? 1.61 -25.406 -11.383 1 97.75 121 ILE B N 1
ATOM 2108 C CA . ILE B 1 121 ? 2.646 -24.656 -10.672 1 97.75 121 ILE B CA 1
ATOM 2109 C C . ILE B 1 121 ? 4.012 -24.969 -11.281 1 97.75 121 ILE B C 1
ATOM 2111 O O . ILE B 1 121 ? 4.289 -26.109 -11.656 1 97.75 121 ILE B O 1
ATOM 2115 N N . ALA B 1 122 ? 4.871 -23.906 -11.438 1 97.38 122 ALA B N 1
ATOM 2116 C CA . ALA B 1 122 ? 6.156 -24.172 -12.086 1 97.38 122 ALA B CA 1
ATOM 2117 C C . ALA B 1 122 ? 7.199 -23.125 -11.672 1 97.38 122 ALA B C 1
ATOM 2119 O O . ALA B 1 122 ? 6.902 -21.938 -11.586 1 97.38 122 ALA B O 1
ATOM 2120 N N . TRP B 1 123 ? 8.32 -23.656 -11.398 1 98.25 123 TRP B N 1
ATOM 2121 C CA . TRP B 1 123 ? 9.492 -22.797 -11.422 1 98.25 123 TRP B CA 1
ATOM 2122 C C . TRP B 1 123 ? 9.844 -22.391 -12.852 1 98.25 123 TRP B C 1
ATOM 2124 O O . TRP B 1 123 ? 10.086 -23.25 -13.703 1 98.25 123 TRP B O 1
ATOM 2134 N N . THR B 1 124 ? 9.93 -21.078 -13.094 1 98.5 124 THR B N 1
ATOM 2135 C CA . THR B 1 124 ? 10.102 -20.594 -14.461 1 98.5 124 THR B CA 1
ATOM 2136 C C . THR B 1 124 ? 11.328 -19.688 -14.555 1 98.5 124 THR B C 1
ATOM 2138 O O . THR B 1 124 ? 11.469 -18.734 -13.781 1 98.5 124 THR B O 1
ATOM 2141 N N . ALA B 1 125 ? 12.172 -19.969 -15.531 1 98.19 125 ALA B N 1
ATOM 2142 C CA . ALA B 1 125 ? 13.312 -19.094 -15.781 1 98.19 125 ALA B CA 1
ATOM 2143 C C . ALA B 1 125 ? 12.844 -17.719 -16.25 1 98.19 125 ALA B C 1
ATOM 2145 O O . ALA B 1 125 ? 11.906 -17.609 -17.031 1 98.19 125 ALA B O 1
ATOM 2146 N N . PRO B 1 126 ? 13.5 -16.672 -15.727 1 97.19 126 PRO B N 1
ATOM 2147 C CA . PRO B 1 126 ? 13.102 -15.312 -16.109 1 97.19 126 PRO B CA 1
ATOM 2148 C C . PRO B 1 126 ? 12.977 -15.141 -17.625 1 97.19 126 PRO B C 1
ATOM 2150 O O . PRO B 1 126 ? 12.016 -14.539 -18.109 1 97.19 126 PRO B O 1
ATOM 2153 N N . ASP B 1 127 ? 13.805 -15.75 -18.375 1 96.25 127 ASP B N 1
ATOM 2154 C CA . ASP B 1 127 ? 13.836 -15.586 -19.828 1 96.25 127 ASP B CA 1
ATOM 2155 C C . ASP B 1 127 ? 12.633 -16.266 -20.484 1 96.25 127 ASP B C 1
ATOM 2157 O O . ASP B 1 127 ? 12.289 -15.953 -21.625 1 96.25 127 ASP B O 1
ATOM 2161 N N . ASP B 1 128 ? 12.016 -17.156 -19.828 1 97.06 128 ASP B N 1
ATOM 2162 C CA . ASP B 1 128 ? 10.914 -17.922 -20.391 1 97.06 128 ASP B CA 1
ATOM 2163 C C . ASP B 1 128 ? 9.57 -17.25 -20.094 1 97.06 128 ASP B C 1
ATOM 2165 O O . ASP B 1 128 ? 8.547 -17.609 -20.688 1 97.06 128 ASP B O 1
ATOM 2169 N N . ILE B 1 129 ? 9.547 -16.281 -19.266 1 96.25 129 ILE B N 1
ATOM 2170 C CA . ILE B 1 129 ? 8.305 -15.703 -18.766 1 96.25 129 ILE B CA 1
ATOM 2171 C C . ILE B 1 129 ? 7.629 -14.914 -19.891 1 96.25 129 ILE B C 1
ATOM 2173 O O . ILE B 1 129 ? 6.402 -14.898 -20 1 96.25 129 ILE B O 1
ATOM 2177 N N . ALA B 1 130 ? 8.398 -14.297 -20.75 1 93.31 130 ALA B N 1
ATOM 2178 C CA . ALA B 1 130 ? 7.867 -13.5 -21.844 1 93.31 130 ALA B CA 1
ATOM 2179 C C . ALA B 1 130 ? 6.98 -14.336 -22.766 1 93.31 130 ALA B C 1
ATOM 2181 O O . ALA B 1 130 ? 6.07 -13.812 -23.406 1 93.31 130 ALA B O 1
ATOM 2182 N N . GLY B 1 131 ? 7.207 -15.617 -22.797 1 94.94 131 GLY B N 1
ATOM 2183 C CA . GLY B 1 131 ? 6.473 -16.484 -23.703 1 94.94 131 GLY B CA 1
ATOM 2184 C C . GLY B 1 131 ? 5.23 -17.094 -23.078 1 94.94 131 GLY B C 1
ATOM 2185 O O . GLY B 1 131 ? 4.457 -17.781 -23.75 1 94.94 131 GLY B O 1
ATOM 2186 N N . LEU B 1 132 ? 4.965 -16.812 -21.859 1 97 132 LEU B N 1
ATOM 2187 C CA . LEU B 1 132 ? 3.836 -17.406 -21.141 1 97 132 LEU B CA 1
ATOM 2188 C C . LEU B 1 132 ? 2.564 -16.594 -21.359 1 97 132 LEU B C 1
ATOM 2190 O O . LEU B 1 132 ? 2.625 -15.383 -21.594 1 97 132 LEU B O 1
ATOM 2194 N N . ASP B 1 133 ? 1.439 -17.297 -21.391 1 97.12 133 ASP B N 1
ATOM 2195 C CA . ASP B 1 133 ? 0.155 -16.609 -21.344 1 97.12 133 ASP B CA 1
ATOM 2196 C C . ASP B 1 133 ? -0.076 -15.969 -19.969 1 97.12 133 ASP B C 1
ATOM 2198 O O . ASP B 1 133 ? -0.471 -16.641 -19.016 1 97.12 133 ASP B O 1
ATOM 2202 N N . MET B 1 134 ? 0.151 -14.703 -19.891 1 97.06 134 MET B N 1
ATOM 2203 C CA . MET B 1 134 ? 0.097 -13.922 -18.656 1 97.06 134 MET B CA 1
ATOM 2204 C C . MET B 1 134 ? -0.569 -12.57 -18.906 1 97.06 134 MET B C 1
ATOM 2206 O O . MET B 1 134 ? -0.332 -11.938 -19.922 1 97.06 134 MET B O 1
ATOM 2210 N N . HIS B 1 135 ? -1.459 -12.227 -18.016 1 95.56 135 HIS B N 1
ATOM 2211 C CA . HIS B 1 135 ? -2.068 -10.906 -18.109 1 95.56 135 HIS B CA 1
ATOM 2212 C C . HIS B 1 135 ? -1.007 -9.812 -18.172 1 95.56 135 HIS B C 1
ATOM 2214 O O . HIS B 1 135 ? -0.012 -9.875 -17.438 1 95.56 135 HIS B O 1
ATOM 2220 N N . PRO B 1 136 ? -1.183 -8.75 -18.938 1 94.94 136 PRO B N 1
ATOM 2221 C CA . PRO B 1 136 ? -0.169 -7.703 -19.078 1 94.94 136 PRO B CA 1
ATOM 2222 C C . PRO B 1 136 ? 0.196 -7.047 -17.75 1 94.94 136 PRO B C 1
ATOM 2224 O O . PRO B 1 136 ? 1.361 -6.711 -17.531 1 94.94 136 PRO B O 1
ATOM 2227 N N . SER B 1 137 ? -0.764 -6.852 -16.906 1 95 137 SER B N 1
ATOM 2228 C CA . SER B 1 137 ? -0.486 -6.23 -15.617 1 95 137 SER B CA 1
ATOM 2229 C C . SER B 1 137 ? 0.395 -7.125 -14.758 1 95 137 SER B C 1
ATOM 2231 O O . SER B 1 137 ? 1.213 -6.633 -13.977 1 95 137 SER B O 1
ATOM 2233 N N . MET B 1 138 ? 0.225 -8.375 -14.875 1 96.75 138 MET B N 1
ATOM 2234 C CA . MET B 1 138 ? 1.056 -9.336 -14.148 1 96.75 138 MET B CA 1
ATOM 2235 C C . MET B 1 138 ? 2.473 -9.359 -14.711 1 96.75 138 MET B C 1
ATOM 2237 O O . MET B 1 138 ? 3.445 -9.367 -13.953 1 96.75 138 MET B O 1
ATOM 2241 N N . ARG B 1 139 ? 2.574 -9.344 -15.992 1 96.94 139 ARG B N 1
ATOM 2242 C CA . ARG B 1 139 ? 3.877 -9.32 -16.656 1 96.94 139 ARG B CA 1
ATOM 2243 C C . ARG B 1 139 ? 4.664 -8.07 -16.25 1 96.94 139 ARG B C 1
ATOM 2245 O O . ARG B 1 139 ? 5.871 -8.141 -16.016 1 96.94 139 ARG B O 1
ATOM 2252 N N . LEU B 1 140 ? 3.982 -6.984 -16.203 1 96.44 140 LEU B N 1
ATOM 2253 C CA . LEU B 1 140 ? 4.594 -5.73 -15.781 1 96.44 140 LEU B CA 1
ATOM 2254 C C . LEU B 1 140 ? 5.238 -5.879 -14.414 1 96.44 140 LEU B C 1
ATOM 2256 O O . LEU B 1 140 ? 6.363 -5.422 -14.195 1 96.44 140 LEU B O 1
ATOM 2260 N N . ARG B 1 141 ? 4.559 -6.527 -13.477 1 97.88 141 ARG B N 1
ATOM 2261 C CA . ARG B 1 141 ? 5.062 -6.711 -12.117 1 97.88 141 ARG B CA 1
ATOM 2262 C C . ARG B 1 141 ? 6.328 -7.562 -12.117 1 97.88 141 ARG B C 1
ATOM 2264 O O . ARG B 1 141 ? 7.301 -7.234 -11.43 1 97.88 141 ARG B O 1
ATOM 2271 N N . VAL B 1 142 ? 6.246 -8.617 -12.875 1 98.38 142 VAL B N 1
ATOM 2272 C CA . VAL B 1 142 ? 7.41 -9.492 -12.961 1 98.38 142 VAL B CA 1
ATOM 2273 C C . VAL B 1 142 ? 8.594 -8.727 -13.562 1 98.38 142 VAL B C 1
ATOM 2275 O O . VAL B 1 142 ? 9.719 -8.828 -13.07 1 98.38 142 VAL B O 1
ATOM 2278 N N . GLU B 1 143 ? 8.32 -7.957 -14.555 1 97.69 143 GLU B N 1
ATOM 2279 C CA . GLU B 1 143 ? 9.367 -7.164 -15.203 1 97.69 143 GLU B CA 1
ATOM 2280 C C . GLU B 1 143 ? 9.992 -6.176 -14.227 1 97.69 143 GLU B C 1
ATOM 2282 O O . GLU B 1 143 ? 11.211 -6.004 -14.203 1 97.69 143 GLU B O 1
ATOM 2287 N N . HIS B 1 144 ? 9.188 -5.516 -13.453 1 98.38 144 HIS B N 1
ATOM 2288 C CA . HIS B 1 144 ? 9.711 -4.586 -12.461 1 98.38 144 HIS B CA 1
ATOM 2289 C C . HIS B 1 144 ? 10.641 -5.297 -11.484 1 98.38 144 HIS B C 1
ATOM 2291 O O . HIS B 1 144 ? 11.664 -4.738 -11.086 1 98.38 144 HIS B O 1
ATOM 2297 N N . TYR B 1 145 ? 10.273 -6.496 -11.062 1 98.56 145 TYR B N 1
ATOM 2298 C CA . TYR B 1 145 ? 11.156 -7.27 -10.195 1 98.56 145 TYR B CA 1
ATOM 2299 C C . TYR B 1 145 ? 12.477 -7.562 -10.891 1 98.56 145 TYR B C 1
ATOM 2301 O O . TYR B 1 145 ? 13.547 -7.398 -10.297 1 98.56 145 TYR B O 1
ATOM 2309 N N . LEU B 1 146 ? 12.406 -7.98 -12.141 1 97.81 146 LEU B N 1
ATOM 2310 C CA . LEU B 1 146 ? 13.578 -8.43 -12.883 1 97.81 146 LEU B CA 1
ATOM 2311 C C . LEU B 1 146 ? 14.5 -7.254 -13.203 1 97.81 146 LEU B C 1
ATOM 2313 O O . LEU B 1 146 ? 15.688 -7.449 -13.469 1 97.81 146 LEU B O 1
ATOM 2317 N N . GLN B 1 147 ? 13.945 -6.055 -13.156 1 97.06 147 GLN B N 1
ATOM 2318 C CA . GLN B 1 147 ? 14.75 -4.859 -13.406 1 97.06 147 GLN B CA 1
ATOM 2319 C C . GLN B 1 147 ? 15.648 -4.543 -12.211 1 97.06 147 GLN B C 1
ATOM 2321 O O . GLN B 1 147 ? 16.594 -3.766 -12.336 1 97.06 147 GLN B O 1
ATOM 2326 N N . ARG B 1 148 ? 15.43 -5.117 -11.086 1 95.12 148 ARG B N 1
ATOM 2327 C CA . ARG B 1 148 ? 16.203 -4.902 -9.867 1 95.12 148 ARG B CA 1
ATOM 2328 C C . ARG B 1 148 ? 16.344 -3.412 -9.562 1 95.12 148 ARG B C 1
ATOM 2330 O O . ARG B 1 148 ? 17.453 -2.914 -9.367 1 95.12 148 ARG B O 1
ATOM 2337 N N . ARG B 1 149 ? 15.203 -2.787 -9.508 1 92.94 149 ARG B N 1
ATOM 2338 C CA . ARG B 1 149 ? 15.188 -1.355 -9.227 1 92.94 149 ARG B CA 1
ATOM 2339 C C . ARG B 1 149 ? 15.633 -1.074 -7.797 1 92.94 149 ARG B C 1
ATOM 2341 O O . ARG B 1 149 ? 15.359 -1.865 -6.891 1 92.94 149 ARG B O 1
ATOM 2348 N N . ASP B 1 150 ? 16.234 0.097 -7.551 1 92.06 150 ASP B N 1
ATOM 2349 C CA . ASP B 1 150 ? 16.719 0.492 -6.23 1 92.06 150 ASP B CA 1
ATOM 2350 C C . ASP B 1 150 ? 15.562 0.814 -5.293 1 92.06 150 ASP B C 1
ATOM 2352 O O . ASP B 1 150 ? 15.711 0.747 -4.07 1 92.06 150 ASP B O 1
ATOM 2356 N N . SER B 1 151 ? 14.43 1.259 -5.906 1 96.19 151 SER B N 1
ATOM 2357 C CA . SER B 1 151 ? 13.25 1.637 -5.145 1 96.19 151 SER B CA 1
ATOM 2358 C C . SER B 1 151 ? 11.992 0.997 -5.727 1 96.19 151 SER B C 1
ATOM 2360 O O . SER B 1 151 ? 11.938 0.7 -6.922 1 96.19 151 SER B O 1
ATOM 2362 N N . PRO B 1 152 ? 11.039 0.75 -4.887 1 98.06 152 PRO B N 1
ATOM 2363 C CA . PRO B 1 152 ? 9.805 0.155 -5.398 1 98.06 152 PRO B CA 1
ATOM 2364 C C . PRO B 1 152 ? 9.117 1.031 -6.441 1 98.06 152 PRO B C 1
ATOM 2366 O O . PRO B 1 152 ? 9.234 2.258 -6.402 1 98.06 152 PRO B O 1
ATOM 2369 N N . TYR B 1 153 ? 8.484 0.361 -7.348 1 98.19 153 TYR B N 1
ATOM 2370 C CA . TYR B 1 153 ? 7.594 1.062 -8.266 1 98.19 153 TYR B CA 1
ATOM 2371 C C . TYR B 1 153 ? 6.395 1.646 -7.527 1 98.19 153 TYR B C 1
ATOM 2373 O O . TYR B 1 153 ? 5.781 0.973 -6.695 1 98.19 153 TYR B O 1
ATOM 2381 N N . LEU B 1 154 ? 6.117 2.918 -7.758 1 97.31 154 LEU B N 1
ATOM 2382 C CA . LEU B 1 154 ? 5.02 3.602 -7.086 1 97.31 154 LEU B CA 1
ATOM 2383 C C . LEU B 1 154 ? 3.951 4.031 -8.086 1 97.31 154 LEU B C 1
ATOM 2385 O O . LEU B 1 154 ? 3.926 5.188 -8.516 1 97.31 154 LEU B O 1
ATOM 2389 N N . GLY B 1 155 ? 3.121 3.205 -8.539 1 88.81 155 GLY B N 1
ATOM 2390 C CA . GLY B 1 155 ? 2.105 3.586 -9.508 1 88.81 155 GLY B CA 1
ATOM 2391 C C . GLY B 1 155 ? 0.818 2.797 -9.359 1 88.81 155 GLY B C 1
ATOM 2392 O O . GLY B 1 155 ? 0.789 1.763 -8.688 1 88.81 155 GLY B O 1
#

InterPro domains:
  IPR000086 NUDIX hydrolase domain [PF00293] (19-136)
  IPR000086 NUDIX hydrolase domain [PS51462] (16-146)
  IPR015797 NUDIX hydrolase-like domain superfamily [SSF55811] (6-149)
  IPR020084 NUDIX hydrolase, conserved site [PS00893] (48-69)
  IPR020476 NUDIX hydrolase [PR00502] (43-57)
  IPR020476 NUDIX hydrolase [PR00502] (57-72)

Foldseek 3Di:
DKDKFALNPPDDQADAAFEKEFEFEADPVGFTKWFQFPVPRFIFTFMDTDDPPDDRQVRHQVRCCQAFFFGKHFDAWQAWDFPQRIWMADPVGHIYTDTYTYTYIYTPDGDTDGDPRTDDMDGHDLVCVVVGRHDPVRVVSSVSVVVVDPDHYYD/DKDKFALNPPDDQADEAFEKEFEFEADPVGFTKWFQFPVPRFIFTFMDTDDPPDDRQVRHQVRCCQAFFFGKHFDAWQAWDFPQRIWMADPVGHIYTDTYTYTYIYTPDGDTDGDPRTDDMDGHDLVCNVVGRHDPVRVVSSVSVVVVDPDHYYD

Sequence (310 aa):
MRTDYYNDPNAPAPNSVVPSASAIVTDEQGRILLIKRRDNTLWALPGGGHDIGETIADTAVREVKEETGLDVEVTGLVGVYTNPHHVVAFTDGEVRQQFSLLFATTVLGGTLAIDHESTDIAWTAPDDIAGLDMHPSMRLRVEHYLQRRDSPYLGMRTDYYNDPNAPAPNSVVPSASAIVTDEQGRILLIKRRDNTLWALPGGGHDIGETIADTAVREVKEETGLDVEVTGLVGVYTNPHHVVAFTDGEVRQQFSLLFATTVLGGTLAIDHESTDIAWTAPDDIAGLDMHPSMRLRVEHYLQRRDSPYLG